Protein AF-A0A2H6H749-F1 (afdb_monomer)

Radius of gyration: 23.56 Å; Cα contacts (8 Å, |Δi|>4): 310; chains: 1; bounding box: 54×37×82 Å

Sequence (236 aa):
MNRGSPVGAPPKTARVLVIIGAVIFLGLAIAIGLLFWLNSEPPRQPASVPAALAWVGILALPAFVALLGVRRRDPRLLLPAIVTGLVPAMLTLFSVGLVLVVPALLWIQAATRWPTPKTARSWRRDLLPLTIPILAILAGLTFFAHQDPACWNSTKGVDGHITYTRTALNGARESGWFAGGESASISSGGDGVTGSICTSDRVTPLEGLIALGFIAGAEAVALRTTRAATDPSTAC

Nearest PDB structures (foldseek):
  1x8z-assembly1_A-2  TM=5.004E-01  e=5.631E+00  Arabidopsis thaliana
  1x8z-assembly3_A  TM=5.004E-01  e=5.631E+00  Arabidopsis thaliana
  8v45-assembly1_A  TM=1.627E-01  e=2.644E+00  Escherichia coli B185

Solvent-accessible surface area (backbone atoms only — not comparable to full-atom values): 13128 Å² total; per-residue (Å²): 134,84,78,76,75,74,80,62,73,64,44,72,67,31,49,49,32,40,52,54,26,24,53,54,35,40,53,49,15,50,50,51,21,49,49,54,44,70,72,34,57,78,88,42,36,78,58,34,43,43,35,25,52,25,50,22,47,60,48,25,42,25,26,53,39,32,52,47,15,61,76,68,48,38,64,73,34,39,56,36,17,34,53,43,34,43,52,61,17,62,78,28,60,92,72,70,14,65,68,42,45,53,32,34,52,34,36,51,58,18,46,77,66,38,87,72,81,92,61,91,82,51,70,68,72,70,50,56,54,56,50,34,37,52,28,46,49,52,29,55,48,38,60,68,70,60,73,52,53,46,35,36,40,32,34,57,44,98,88,67,51,75,45,74,46,68,40,38,91,83,77,47,76,74,89,55,101,78,66,85,67,82,75,90,71,89,74,89,72,86,74,64,80,75,48,75,53,72,40,80,53,50,64,45,47,64,36,14,50,52,17,42,51,28,48,53,50,27,52,52,50,60,52,51,59,55,52,67,76,71,47,77,88,73,76,121

Foldseek 3Di:
DDDFDPLDQQDPLLLVLLQVLLVLQLVVLLVVLVVVLVPPDPVCNVFCNLVSVLSSLLSNLLSLLSVLCNVLSNLLSLVLSLVSLVVVLVVQVVDDSVSSVSSSVSSVVSSVRRDHGPDDDDVCLNCLLVVLSVLSVVLVCLQVPDFQKWKWWWFQDPVRDIDIAIAHPVRDRDPDPPCPDDDPDDDPDDGDRPDMDMDRGDRGSVSSVVSVVSSVVSVVSSVVSSVVVPDPVPRD

pLDDT: mean 71.58, std 16.6, range [28.56, 92.62]

Structure (mmCIF, N/CA/C/O backbone):
data_AF-A0A2H6H749-F1
#
_entry.id   AF-A0A2H6H749-F1
#
loop_
_atom_site.group_PDB
_atom_site.id
_atom_site.type_symbol
_atom_site.label_atom_id
_atom_site.label_alt_id
_atom_site.label_comp_id
_atom_site.label_asym_id
_atom_site.label_entity_id
_atom_site.label_seq_id
_atom_site.pdbx_PDB_ins_cod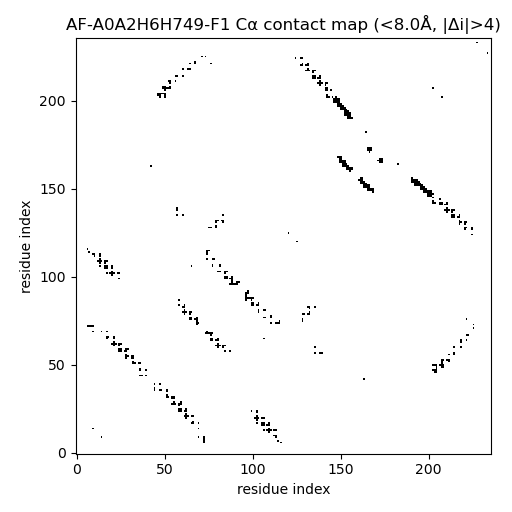e
_atom_site.Cartn_x
_atom_site.Cartn_y
_atom_site.Cartn_z
_atom_site.occupancy
_atom_site.B_iso_or_equiv
_atom_site.auth_seq_id
_atom_site.auth_comp_id
_atom_site.auth_asym_id
_atom_site.auth_atom_id
_atom_site.pdbx_PDB_model_num
ATOM 1 N N . MET A 1 1 ? -17.890 -8.453 41.590 1.00 35.09 1 MET A N 1
ATOM 2 C CA . MET A 1 1 ? -17.082 -8.954 40.455 1.00 35.09 1 MET A CA 1
ATOM 3 C C . MET A 1 1 ? -17.779 -8.569 39.156 1.00 35.09 1 MET A C 1
ATOM 5 O O . MET A 1 1 ? -18.756 -9.204 38.782 1.00 35.09 1 MET A O 1
ATOM 9 N N . ASN A 1 2 ? -17.351 -7.474 38.521 1.00 31.12 2 ASN A N 1
ATOM 10 C CA . ASN A 1 2 ? -17.929 -7.009 37.257 1.00 31.12 2 ASN A CA 1
ATOM 11 C C . ASN A 1 2 ? -17.414 -7.894 36.117 1.00 31.12 2 ASN A C 1
ATOM 13 O O . ASN A 1 2 ? -16.229 -7.849 35.791 1.00 31.12 2 ASN A O 1
ATOM 17 N N . ARG A 1 3 ? -18.300 -8.699 35.522 1.00 37.97 3 ARG A N 1
ATOM 18 C CA . ARG A 1 3 ? -18.031 -9.398 34.260 1.00 37.97 3 ARG A CA 1
ATOM 19 C C . ARG A 1 3 ? -17.781 -8.329 33.198 1.00 37.97 3 ARG A C 1
ATOM 21 O O . ARG A 1 3 ? -18.692 -7.578 32.864 1.00 37.97 3 ARG A O 1
ATOM 28 N N . GLY A 1 4 ? -16.537 -8.219 32.733 1.00 38.72 4 GLY A N 1
ATOM 29 C CA . GLY A 1 4 ? -16.170 -7.313 31.651 1.00 38.72 4 GLY A CA 1
ATOM 30 C C . GLY A 1 4 ? -17.061 -7.578 30.443 1.00 38.72 4 GLY A C 1
ATOM 31 O O . GLY A 1 4 ? -17.162 -8.714 29.981 1.00 38.72 4 GLY A O 1
ATOM 32 N N . SER A 1 5 ? -17.754 -6.540 29.983 1.00 42.06 5 SER A N 1
ATOM 33 C CA . SER A 1 5 ? -18.624 -6.606 28.817 1.00 42.06 5 SER A CA 1
ATOM 34 C C . SER A 1 5 ? -17.853 -7.189 27.626 1.00 42.06 5 SER A C 1
ATOM 36 O O . SER A 1 5 ? -16.694 -6.810 27.422 1.00 42.06 5 SER A O 1
ATOM 38 N N . PRO A 1 6 ? -18.463 -8.085 26.829 1.00 49.69 6 PRO A N 1
ATOM 39 C CA . PRO A 1 6 ? -17.833 -8.599 25.622 1.00 49.69 6 PRO A CA 1
ATOM 40 C C . PRO A 1 6 ? -17.427 -7.425 24.733 1.00 49.69 6 PRO A C 1
ATOM 42 O O . PRO A 1 6 ? -18.168 -6.445 24.632 1.00 49.69 6 PRO A O 1
ATOM 45 N N . VAL A 1 7 ? -16.249 -7.520 24.108 1.00 57.25 7 VAL A N 1
ATOM 46 C CA . VAL A 1 7 ? -15.760 -6.551 23.118 1.00 57.25 7 VAL A CA 1
ATOM 47 C C . VAL A 1 7 ? -16.902 -6.248 22.146 1.00 57.25 7 VAL A C 1
ATOM 49 O O . VAL A 1 7 ? -17.331 -7.113 21.376 1.00 57.25 7 VAL A O 1
ATOM 52 N N . GLY A 1 8 ? -17.462 -5.042 22.265 1.00 62.38 8 GLY A N 1
ATOM 53 C CA . GLY A 1 8 ? -18.665 -4.655 21.544 1.00 62.38 8 GLY A CA 1
ATOM 54 C C . GLY A 1 8 ? -18.407 -4.711 20.045 1.00 62.38 8 GLY A C 1
ATOM 55 O O . GLY A 1 8 ? -17.365 -4.256 19.568 1.00 62.38 8 GLY A O 1
ATOM 56 N N . ALA A 1 9 ? -19.347 -5.288 19.293 1.00 68.69 9 ALA A N 1
ATOM 57 C CA . ALA A 1 9 ? -19.297 -5.230 17.839 1.00 68.69 9 ALA A CA 1
ATOM 58 C C . ALA A 1 9 ? -19.159 -3.764 17.380 1.00 68.69 9 ALA A C 1
ATOM 60 O O . ALA A 1 9 ? -19.764 -2.885 18.004 1.00 68.69 9 ALA A O 1
ATOM 61 N N . PRO A 1 10 ? -18.383 -3.483 16.314 1.00 74.06 10 PRO A N 1
ATOM 62 C CA . PRO A 1 10 ? -18.241 -2.124 15.815 1.00 74.06 10 PRO A CA 1
ATOM 63 C C . PRO A 1 10 ? -19.625 -1.525 15.533 1.00 74.06 10 PRO A C 1
ATOM 65 O O . PRO A 1 10 ? -20.459 -2.202 14.915 1.00 74.06 10 PRO A O 1
ATOM 68 N N . PRO A 1 11 ? -19.876 -0.264 15.930 1.00 83.19 11 PRO A N 1
ATOM 69 C CA . PRO A 1 11 ? -21.081 0.446 15.528 1.00 83.19 11 PRO A CA 1
ATOM 70 C C . PRO A 1 11 ? -21.246 0.379 14.008 1.00 83.19 11 PRO A C 1
ATOM 72 O O . PRO A 1 11 ? -20.261 0.501 13.274 1.00 83.19 11 PRO A O 1
ATOM 75 N N . LYS A 1 12 ? -22.483 0.222 13.513 1.00 86.31 12 LYS A N 1
ATOM 76 C CA . LYS A 1 12 ? -22.756 0.152 12.062 1.00 86.31 12 LYS A CA 1
ATOM 77 C C . LYS A 1 12 ? -22.115 1.326 11.310 1.00 86.31 12 LYS A C 1
ATOM 79 O O . LYS A 1 12 ? -21.507 1.123 10.266 1.00 86.31 12 LYS A O 1
ATOM 84 N N . THR A 1 13 ? -22.180 2.525 11.884 1.00 86.25 13 THR A N 1
ATOM 85 C CA . THR A 1 13 ? -21.574 3.745 11.335 1.00 86.25 13 THR A CA 1
ATOM 86 C C . THR A 1 13 ? -20.047 3.672 11.269 1.00 86.25 13 THR A C 1
ATOM 88 O O . THR A 1 13 ? -19.479 3.975 10.226 1.00 86.25 13 THR A O 1
ATOM 91 N N . ALA A 1 14 ? -19.373 3.213 12.329 1.00 83.75 14 ALA A N 1
ATOM 92 C CA . ALA A 1 14 ? -17.918 3.032 12.337 1.00 83.75 14 ALA A CA 1
ATOM 93 C C . ALA A 1 14 ? -17.474 1.995 11.293 1.00 83.75 14 ALA A C 1
ATOM 95 O O . ALA A 1 14 ? -16.524 2.225 10.550 1.00 83.75 14 ALA A O 1
ATOM 96 N N . ARG A 1 15 ? -18.211 0.884 11.175 1.00 87.75 15 ARG A N 1
ATOM 97 C CA . ARG A 1 15 ? -17.952 -0.148 10.164 1.00 87.75 15 ARG A CA 1
ATOM 98 C C . ARG A 1 15 ? -18.064 0.398 8.738 1.00 87.75 15 ARG A C 1
ATOM 100 O O . ARG A 1 15 ? -17.196 0.111 7.922 1.00 87.75 15 ARG A O 1
ATOM 107 N N . VAL A 1 16 ? -19.110 1.172 8.446 1.00 90.88 16 VAL A N 1
ATOM 108 C CA . VAL A 1 16 ? -19.314 1.780 7.120 1.00 90.88 16 VAL A CA 1
ATOM 109 C C . VAL A 1 16 ? -18.178 2.746 6.782 1.00 90.88 16 VAL A C 1
ATOM 111 O O . VAL A 1 16 ? -17.607 2.639 5.702 1.00 90.88 16 VAL A O 1
ATOM 114 N N . LEU A 1 17 ? -17.790 3.622 7.715 1.00 90.12 17 LEU A N 1
ATOM 115 C CA . LEU A 1 17 ? -16.680 4.561 7.516 1.00 90.12 17 LEU A CA 1
ATOM 116 C C . LEU A 1 17 ? -15.359 3.845 7.214 1.00 90.12 17 LEU A C 1
ATOM 118 O O . LEU A 1 17 ? -14.633 4.249 6.308 1.00 90.12 17 LEU A O 1
ATOM 122 N N . VAL A 1 18 ? -15.067 2.754 7.931 1.00 90.00 18 VAL A N 1
ATOM 123 C CA . VAL A 1 18 ? -13.858 1.962 7.676 1.00 90.00 18 VAL A CA 1
ATOM 124 C C . VAL A 1 18 ? -13.881 1.326 6.293 1.00 90.00 18 VAL A C 1
ATOM 126 O O . VAL A 1 18 ? -12.881 1.412 5.586 1.00 90.00 18 VAL A O 1
ATOM 129 N N . ILE A 1 19 ? -15.009 0.731 5.892 1.00 92.31 19 ILE A N 1
ATOM 130 C CA . ILE A 1 19 ? -15.149 0.094 4.576 1.00 92.31 19 ILE A CA 1
ATOM 131 C C . ILE A 1 19 ? -14.989 1.125 3.457 1.00 92.31 19 ILE A C 1
ATOM 133 O O . ILE A 1 19 ? -14.223 0.881 2.532 1.00 92.31 19 ILE A O 1
ATOM 137 N N . ILE A 1 20 ? -15.652 2.282 3.553 1.00 91.94 20 ILE A N 1
ATOM 138 C CA . ILE A 1 20 ? -15.530 3.353 2.552 1.00 91.94 20 ILE A CA 1
ATOM 139 C C . ILE A 1 20 ? -14.073 3.811 2.445 1.00 91.94 20 ILE A C 1
ATOM 141 O O . ILE A 1 20 ? -13.521 3.842 1.348 1.00 91.94 20 ILE A O 1
ATOM 145 N N . GLY A 1 21 ? -13.424 4.103 3.578 1.00 88.38 21 GLY A N 1
ATOM 146 C CA . GLY A 1 21 ? -12.017 4.501 3.582 1.00 88.38 21 GLY A CA 1
ATOM 147 C C . GLY A 1 21 ? -11.096 3.434 2.980 1.00 88.38 21 GLY A C 1
ATOM 148 O O . GLY A 1 21 ? -10.193 3.762 2.215 1.00 88.38 21 GLY A O 1
ATOM 149 N N . ALA A 1 22 ? -11.358 2.154 3.258 1.00 91.00 22 ALA A N 1
ATOM 150 C CA . ALA A 1 22 ? -10.592 1.041 2.705 1.00 91.00 22 ALA A CA 1
ATOM 151 C C . ALA A 1 22 ? -10.770 0.896 1.188 1.00 91.00 22 ALA A C 1
ATOM 153 O O . ALA A 1 22 ? -9.787 0.679 0.487 1.00 91.00 22 ALA A O 1
ATOM 154 N N . VAL A 1 23 ? -11.993 1.056 0.670 1.00 92.62 23 VAL A N 1
ATOM 155 C CA . VAL A 1 23 ? -12.266 1.027 -0.777 1.00 92.62 23 VAL A CA 1
ATOM 156 C C . VAL A 1 23 ? -11.515 2.148 -1.493 1.00 92.62 23 VAL A C 1
ATOM 158 O O . VAL A 1 23 ? -10.889 1.894 -2.518 1.00 92.62 23 VAL A O 1
ATOM 161 N N . ILE A 1 24 ? -11.523 3.363 -0.933 1.00 89.25 24 ILE A N 1
ATOM 162 C CA . ILE A 1 24 ? -10.796 4.506 -1.503 1.00 89.25 24 ILE A CA 1
ATOM 163 C C . ILE A 1 24 ? -9.286 4.222 -1.538 1.00 89.25 24 ILE A C 1
ATOM 165 O O . ILE A 1 24 ? -8.668 4.372 -2.590 1.00 89.25 24 ILE A O 1
ATOM 169 N N . PHE A 1 25 ? -8.696 3.761 -0.427 1.00 88.06 25 PHE A N 1
ATOM 170 C CA . PHE A 1 25 ? -7.262 3.445 -0.369 1.00 88.06 25 PHE A CA 1
ATOM 171 C C . PHE A 1 25 ? -6.864 2.317 -1.327 1.00 88.06 25 PHE A C 1
ATOM 173 O O . PHE A 1 25 ? -5.866 2.445 -2.026 1.00 88.06 25 PHE A O 1
ATOM 180 N N . LEU A 1 26 ? -7.643 1.232 -1.391 1.00 90.31 26 LEU A N 1
ATOM 181 C CA . LEU A 1 26 ? -7.367 0.108 -2.292 1.00 90.31 26 LEU A CA 1
ATOM 182 C C . LEU A 1 26 ? -7.471 0.522 -3.761 1.00 90.31 26 LEU A C 1
ATOM 184 O O . LEU A 1 26 ? -6.597 0.180 -4.553 1.00 90.31 26 LEU A O 1
ATOM 188 N N . GLY A 1 27 ? -8.507 1.285 -4.119 1.00 89.00 27 GLY A N 1
ATOM 189 C CA . GLY A 1 27 ? -8.669 1.805 -5.475 1.00 89.00 27 GLY A CA 1
ATOM 190 C C . GLY A 1 27 ? -7.495 2.692 -5.889 1.00 89.00 27 GLY A C 1
ATOM 191 O O . GLY A 1 27 ? -6.939 2.509 -6.970 1.00 89.00 27 GLY A O 1
ATOM 192 N N . LEU A 1 28 ? -7.065 3.597 -5.003 1.00 87.50 28 LEU A N 1
ATOM 193 C CA . LEU A 1 28 ? -5.902 4.456 -5.239 1.00 87.50 28 LEU A CA 1
ATOM 194 C C . LEU A 1 28 ? -4.598 3.661 -5.321 1.00 87.50 28 LEU A C 1
ATOM 196 O O . LEU A 1 28 ? -3.796 3.926 -6.210 1.00 87.50 28 LEU A O 1
ATOM 200 N N . ALA A 1 29 ? -4.393 2.673 -4.449 1.00 88.56 29 ALA A N 1
ATOM 201 C CA . ALA A 1 29 ? -3.209 1.818 -4.472 1.00 88.56 29 ALA A CA 1
ATOM 202 C C . ALA A 1 29 ? -3.072 1.085 -5.814 1.00 88.56 29 ALA A C 1
ATOM 204 O O . ALA A 1 29 ? -2.011 1.123 -6.433 1.00 88.56 29 ALA A O 1
ATOM 205 N N . ILE A 1 30 ? -4.165 0.479 -6.291 1.00 89.69 30 ILE A N 1
ATOM 206 C CA . ILE A 1 30 ? -4.205 -0.210 -7.587 1.00 89.69 30 ILE A CA 1
ATOM 207 C C . ILE A 1 30 ? -3.972 0.782 -8.728 1.00 89.69 30 ILE A C 1
ATOM 209 O O . ILE A 1 30 ? -3.161 0.509 -9.608 1.00 89.69 30 ILE A O 1
ATOM 213 N N . ALA A 1 31 ? -4.641 1.940 -8.709 1.00 87.94 31 ALA A N 1
ATOM 214 C CA . ALA A 1 31 ? -4.487 2.955 -9.747 1.00 87.94 31 ALA A CA 1
ATOM 215 C C . ALA A 1 31 ? -3.048 3.485 -9.825 1.00 87.94 31 ALA A C 1
ATOM 217 O O . ALA A 1 31 ? -2.493 3.573 -10.915 1.00 87.94 31 ALA A O 1
ATOM 218 N N . ILE A 1 32 ? -2.420 3.787 -8.685 1.00 84.69 32 ILE A N 1
ATOM 219 C CA . ILE A 1 32 ? -1.034 4.268 -8.625 1.00 84.69 32 ILE A CA 1
ATOM 220 C C . ILE A 1 32 ? -0.065 3.184 -9.100 1.00 84.69 32 ILE A C 1
ATOM 222 O O . ILE A 1 32 ? 0.811 3.475 -9.907 1.00 84.69 32 ILE A O 1
ATOM 226 N N . GLY A 1 33 ? -0.237 1.933 -8.664 1.00 84.19 33 GLY A N 1
ATOM 227 C CA . GLY A 1 33 ? 0.594 0.823 -9.134 1.00 84.19 33 GLY A CA 1
ATOM 228 C C . GLY A 1 33 ? 0.461 0.572 -10.636 1.00 84.19 33 GLY A C 1
ATOM 229 O O . GLY A 1 33 ? 1.461 0.362 -11.321 1.00 84.19 33 GLY A O 1
ATOM 230 N N . LEU A 1 34 ? -0.762 0.660 -11.166 1.00 86.44 34 LEU A N 1
ATOM 231 C CA . LEU A 1 34 ? -1.022 0.541 -12.598 1.00 86.44 34 LEU A CA 1
ATOM 232 C C . LEU A 1 34 ? -0.397 1.704 -13.372 1.00 86.44 34 LEU A C 1
ATOM 234 O O . LEU A 1 34 ? 0.250 1.474 -14.386 1.00 86.44 34 LEU A O 1
ATOM 238 N N . LEU A 1 35 ? -0.541 2.939 -12.888 1.00 84.88 35 LEU A N 1
ATOM 239 C CA . LEU A 1 35 ? 0.094 4.109 -13.492 1.00 84.88 35 LEU A CA 1
ATOM 240 C C . LEU A 1 35 ? 1.619 3.997 -13.455 1.00 84.88 35 LEU A C 1
ATOM 242 O O . LEU A 1 35 ? 2.258 4.317 -14.450 1.00 84.88 35 LEU A O 1
ATOM 246 N N . PHE A 1 36 ? 2.207 3.511 -12.362 1.00 81.19 36 PHE A N 1
ATOM 247 C CA . PHE A 1 36 ? 3.646 3.263 -12.270 1.00 81.19 36 PHE A CA 1
ATOM 248 C C . PHE A 1 36 ? 4.109 2.242 -13.317 1.00 81.19 36 PHE A C 1
ATOM 250 O O . PHE A 1 36 ? 5.120 2.446 -13.989 1.00 81.19 36 PHE A O 1
ATOM 257 N N . TRP A 1 37 ? 3.348 1.164 -13.504 1.00 79.75 37 TRP A N 1
ATOM 258 C CA . TRP A 1 37 ? 3.654 0.153 -14.511 1.00 79.75 37 TRP A CA 1
ATOM 259 C C . TRP A 1 37 ? 3.468 0.673 -15.946 1.00 79.75 37 TRP A C 1
ATOM 261 O O . TRP A 1 37 ? 4.362 0.509 -16.769 1.00 79.75 37 TRP A O 1
ATOM 271 N N . LEU A 1 38 ? 2.366 1.373 -16.238 1.00 80.81 38 LEU A N 1
ATOM 272 C CA . LEU A 1 38 ? 2.074 1.932 -17.565 1.00 80.81 38 LEU A CA 1
ATOM 273 C C . LEU A 1 38 ? 3.039 3.056 -17.968 1.00 80.81 38 LEU A C 1
ATOM 275 O O . LEU A 1 38 ? 3.379 3.167 -19.141 1.00 80.81 38 LEU A O 1
ATOM 279 N N . ASN A 1 39 ? 3.492 3.868 -17.009 1.00 78.69 39 ASN A N 1
ATOM 280 C CA . ASN A 1 39 ? 4.496 4.911 -17.239 1.00 78.69 39 ASN A CA 1
ATOM 281 C C . ASN A 1 39 ? 5.937 4.384 -17.141 1.00 78.69 39 ASN A C 1
ATOM 283 O O . ASN A 1 39 ? 6.879 5.142 -17.368 1.00 78.69 39 ASN A O 1
ATOM 287 N N . SER A 1 40 ? 6.139 3.101 -16.814 1.00 68.88 40 SER A N 1
ATOM 288 C CA . SER A 1 40 ? 7.460 2.487 -16.931 1.00 68.88 40 SER A CA 1
ATOM 289 C C . SER A 1 40 ? 7.836 2.395 -18.408 1.00 68.88 40 SER A C 1
ATOM 291 O O . SER A 1 40 ? 7.030 1.966 -19.235 1.00 68.88 40 SER A O 1
ATOM 293 N N . GLU A 1 41 ? 9.082 2.746 -18.731 1.00 67.88 41 GLU A N 1
ATOM 294 C CA . GLU A 1 41 ? 9.630 2.569 -20.079 1.00 67.88 41 GLU A CA 1
ATOM 295 C C . GLU A 1 41 ? 9.363 1.133 -20.584 1.00 67.88 41 GLU A C 1
ATOM 297 O O . GLU A 1 41 ? 9.564 0.190 -19.810 1.00 67.88 41 GLU A O 1
ATOM 302 N N . PRO A 1 42 ? 8.964 0.929 -21.857 1.00 65.94 42 PRO A N 1
ATOM 303 C CA . PRO A 1 42 ? 8.617 -0.387 -22.405 1.00 65.94 42 PRO A CA 1
ATOM 304 C C . PRO A 1 42 ? 9.598 -1.528 -22.071 1.00 65.94 42 PRO A C 1
ATOM 306 O O . PRO A 1 42 ? 9.139 -2.574 -21.610 1.00 65.94 42 PRO A O 1
ATOM 309 N N . PRO A 1 43 ? 10.936 -1.362 -22.179 1.00 62.75 43 PRO A N 1
ATOM 310 C CA . PRO A 1 43 ? 11.873 -2.426 -21.800 1.00 62.75 43 PRO A CA 1
ATOM 311 C C . PRO A 1 43 ? 11.889 -2.756 -20.301 1.00 62.75 43 PRO A C 1
ATOM 313 O O . PRO A 1 43 ? 12.376 -3.809 -19.889 1.00 62.75 43 PRO A O 1
ATOM 316 N N . ARG A 1 44 ? 11.385 -1.859 -19.452 1.00 63.16 44 ARG A N 1
ATOM 317 C CA . ARG A 1 44 ? 11.381 -2.018 -17.996 1.00 63.16 44 ARG A CA 1
ATOM 318 C C . ARG A 1 44 ? 10.089 -2.597 -17.456 1.00 63.16 44 ARG A C 1
ATOM 320 O O . ARG A 1 44 ? 10.138 -3.110 -16.343 1.00 63.16 44 ARG A O 1
ATOM 327 N N . GLN A 1 45 ? 8.998 -2.571 -18.220 1.00 68.75 45 GLN A N 1
ATOM 328 C CA . GLN A 1 45 ? 7.682 -3.044 -17.785 1.00 68.75 45 GLN A CA 1
ATOM 329 C C . GLN A 1 45 ? 7.678 -4.452 -17.164 1.00 68.75 45 GLN A C 1
ATOM 331 O O . GLN A 1 45 ? 7.119 -4.592 -16.078 1.00 68.75 45 GLN A O 1
ATOM 336 N N . PRO A 1 46 ? 8.299 -5.500 -17.749 1.00 69.38 46 PRO A N 1
ATOM 337 C CA . PRO A 1 46 ? 8.269 -6.830 -17.131 1.00 69.38 46 PRO A CA 1
ATOM 338 C C . PRO A 1 46 ? 9.098 -6.891 -15.841 1.00 69.38 46 PRO A C 1
ATOM 340 O O . PRO A 1 46 ? 8.680 -7.480 -14.847 1.00 69.38 46 PRO A O 1
ATOM 343 N N . ALA A 1 47 ? 10.252 -6.225 -15.812 1.00 68.06 47 ALA A N 1
ATOM 344 C CA . ALA A 1 47 ? 11.125 -6.219 -14.642 1.00 68.06 47 ALA A CA 1
ATOM 345 C C . ALA A 1 47 ? 10.720 -5.177 -13.574 1.00 68.06 47 ALA A C 1
ATOM 347 O O . ALA A 1 47 ? 11.273 -5.192 -12.479 1.00 68.06 47 ALA A O 1
ATOM 348 N N . SER A 1 48 ? 9.757 -4.289 -13.849 1.00 72.94 48 SER A N 1
ATOM 349 C CA . SER A 1 48 ? 9.164 -3.379 -12.859 1.00 72.94 48 SER A CA 1
ATOM 350 C C . SER A 1 48 ? 7.924 -3.959 -12.176 1.00 72.94 48 SER A C 1
ATOM 352 O O . SER A 1 48 ? 7.450 -3.362 -11.214 1.00 72.94 48 SER A O 1
ATOM 354 N N . VAL A 1 49 ? 7.426 -5.134 -12.590 1.00 81.50 49 VAL A N 1
ATOM 355 C CA . VAL A 1 49 ? 6.248 -5.773 -11.969 1.00 81.50 49 VAL A CA 1
ATOM 356 C C . VAL A 1 49 ? 6.419 -5.987 -10.458 1.00 81.50 49 VAL A C 1
ATOM 358 O O . VAL A 1 49 ? 5.522 -5.576 -9.722 1.00 81.50 49 VAL A O 1
ATOM 361 N N . PRO A 1 50 ? 7.534 -6.545 -9.937 1.00 77.88 50 PRO A N 1
ATOM 362 C CA . PRO A 1 50 ? 7.692 -6.721 -8.490 1.00 77.88 50 PRO A CA 1
ATOM 363 C C . PRO A 1 50 ? 7.679 -5.389 -7.733 1.00 77.88 50 PRO A C 1
ATOM 365 O O . PRO A 1 50 ? 7.079 -5.291 -6.667 1.00 77.88 50 PRO A O 1
ATOM 368 N N . ALA A 1 51 ? 8.279 -4.347 -8.315 1.00 77.81 51 ALA A N 1
ATOM 369 C CA . ALA A 1 51 ? 8.269 -2.996 -7.764 1.00 77.81 51 ALA A CA 1
ATOM 370 C C . ALA A 1 51 ? 6.858 -2.387 -7.768 1.00 77.81 51 ALA A C 1
ATOM 372 O O . ALA A 1 51 ? 6.424 -1.829 -6.763 1.00 77.81 51 ALA A O 1
ATOM 373 N N . ALA A 1 52 ? 6.119 -2.538 -8.870 1.00 83.62 52 ALA A N 1
ATOM 374 C CA . ALA A 1 52 ? 4.740 -2.080 -8.997 1.00 83.62 52 ALA A CA 1
ATOM 375 C C . ALA A 1 52 ? 3.835 -2.765 -7.963 1.00 83.62 52 ALA A C 1
ATOM 377 O O . ALA A 1 52 ? 3.077 -2.098 -7.264 1.00 83.62 52 ALA A O 1
ATOM 378 N N . LEU A 1 53 ? 3.958 -4.088 -7.809 1.00 86.00 53 LEU A N 1
ATOM 379 C CA . LEU A 1 53 ? 3.221 -4.857 -6.805 1.00 86.00 53 LEU A CA 1
ATOM 380 C C . LEU A 1 53 ? 3.577 -4.431 -5.381 1.00 86.00 53 LEU A C 1
ATOM 382 O O . LEU A 1 53 ? 2.686 -4.301 -4.544 1.00 86.00 53 LEU A O 1
ATOM 386 N N . ALA A 1 54 ? 4.856 -4.182 -5.105 1.00 83.81 54 ALA A N 1
ATOM 387 C CA . ALA A 1 54 ? 5.290 -3.681 -3.812 1.00 83.81 54 ALA A CA 1
ATOM 388 C C . ALA A 1 54 ? 4.698 -2.289 -3.519 1.00 83.81 54 ALA A C 1
ATOM 390 O O . ALA A 1 54 ? 4.166 -2.084 -2.431 1.00 83.81 54 ALA A O 1
ATOM 391 N N . TRP A 1 55 ? 4.663 -1.373 -4.495 1.00 82.81 55 TRP A N 1
ATOM 392 C CA . TRP A 1 55 ? 3.975 -0.080 -4.363 1.00 82.81 55 TRP A CA 1
ATOM 393 C C . TRP A 1 55 ? 2.484 -0.230 -4.057 1.00 82.81 55 TRP A C 1
ATOM 395 O O . TRP A 1 55 ? 1.982 0.408 -3.128 1.00 82.81 55 TRP A O 1
ATOM 405 N N . VAL A 1 56 ? 1.784 -1.107 -4.787 1.00 88.88 56 VAL A N 1
ATOM 406 C CA . VAL A 1 56 ? 0.379 -1.437 -4.494 1.00 88.88 56 VAL A CA 1
ATOM 407 C C . VAL A 1 56 ? 0.252 -1.949 -3.062 1.00 88.88 56 VAL A C 1
ATOM 409 O O . VAL A 1 56 ? -0.620 -1.493 -2.330 1.00 88.88 56 VAL A O 1
ATOM 412 N N . GLY A 1 57 ? 1.132 -2.856 -2.637 1.00 86.19 57 GLY A N 1
ATOM 413 C CA . GLY A 1 57 ? 1.115 -3.440 -1.301 1.00 86.19 57 GLY A CA 1
ATOM 414 C C . GLY A 1 57 ? 1.314 -2.411 -0.186 1.00 86.19 57 GLY A C 1
ATOM 415 O O . GLY A 1 57 ? 0.517 -2.381 0.751 1.00 86.19 57 GLY A O 1
ATOM 416 N N . ILE A 1 58 ? 2.308 -1.521 -0.300 1.00 84.81 58 ILE A N 1
ATOM 417 C CA . ILE A 1 58 ? 2.550 -0.453 0.688 1.00 84.81 58 ILE A CA 1
ATOM 418 C C . ILE A 1 58 ? 1.327 0.457 0.808 1.00 84.81 58 ILE A C 1
ATOM 420 O O . ILE A 1 58 ? 0.894 0.771 1.917 1.00 84.81 58 ILE A O 1
ATOM 424 N N . LEU A 1 59 ? 0.750 0.862 -0.326 1.00 86.75 59 LEU A N 1
ATOM 425 C CA . LEU A 1 59 ? -0.400 1.766 -0.354 1.00 86.75 59 LEU A CA 1
ATOM 426 C C . LEU A 1 59 ? -1.706 1.081 0.073 1.00 86.75 59 LEU A C 1
ATOM 428 O O . LEU A 1 59 ? -2.592 1.738 0.612 1.00 86.75 59 LEU A O 1
ATOM 432 N N . ALA A 1 60 ? -1.834 -0.230 -0.133 1.00 89.38 60 ALA A N 1
ATOM 433 C CA . ALA A 1 60 ? -2.996 -1.016 0.273 1.00 89.38 60 ALA A CA 1
ATOM 434 C C . ALA A 1 60 ? -2.964 -1.413 1.758 1.00 89.38 60 ALA A C 1
ATOM 436 O O . ALA A 1 60 ? -4.019 -1.633 2.362 1.00 89.38 60 ALA A O 1
ATOM 437 N N . LEU A 1 61 ? -1.776 -1.489 2.367 1.00 88.81 61 LEU A N 1
ATOM 438 C CA . LEU A 1 61 ? -1.581 -1.923 3.751 1.00 88.81 61 LEU A CA 1
ATOM 439 C C . LEU A 1 61 ? -2.476 -1.184 4.774 1.00 88.81 61 LEU A C 1
ATOM 441 O O . LEU A 1 61 ? -3.095 -1.864 5.597 1.00 88.81 61 LEU A O 1
ATOM 445 N N . PRO A 1 62 ? -2.640 0.157 4.735 1.00 89.31 62 PRO A N 1
ATOM 446 C CA . PRO A 1 62 ? -3.562 0.870 5.624 1.00 89.31 62 PRO A CA 1
ATOM 447 C C . PRO A 1 62 ? -4.997 0.325 5.560 1.00 89.31 62 PRO A C 1
ATOM 449 O O . PRO A 1 62 ? -5.627 0.088 6.594 1.00 89.31 62 PRO A O 1
ATOM 452 N N . ALA A 1 63 ? -5.501 0.057 4.352 1.00 90.94 63 ALA A N 1
ATOM 453 C CA . ALA A 1 63 ? -6.843 -0.480 4.147 1.00 90.94 63 ALA A CA 1
ATOM 454 C C . ALA A 1 63 ? -6.980 -1.907 4.689 1.00 90.94 63 ALA A C 1
ATOM 456 O O . ALA A 1 63 ? -7.970 -2.211 5.360 1.00 90.94 63 ALA A O 1
ATOM 457 N N . PHE A 1 64 ? -5.985 -2.770 4.459 1.00 90.94 64 PHE A N 1
ATOM 458 C CA . PHE A 1 64 ? -5.981 -4.131 5.000 1.00 90.94 64 PHE A CA 1
ATOM 459 C C . PHE A 1 64 ? -5.997 -4.139 6.528 1.00 90.94 64 PHE A C 1
ATOM 461 O O . PHE A 1 64 ? -6.804 -4.848 7.134 1.00 90.94 64 PHE A O 1
ATOM 468 N N . VAL A 1 65 ? -5.165 -3.309 7.158 1.00 88.50 65 VAL A N 1
ATOM 469 C CA . VAL A 1 65 ? -5.094 -3.194 8.621 1.00 88.50 65 VAL A CA 1
ATOM 470 C C . VAL A 1 65 ? -6.421 -2.675 9.190 1.00 88.50 65 VAL A C 1
ATOM 472 O O . VAL A 1 65 ? -6.935 -3.235 10.163 1.00 88.50 65 VAL A O 1
ATOM 475 N N . ALA A 1 66 ? -7.036 -1.675 8.551 1.00 89.06 66 ALA A N 1
ATOM 476 C CA . ALA A 1 66 ? -8.333 -1.141 8.965 1.00 89.06 66 ALA A CA 1
ATOM 477 C C . ALA A 1 66 ? -9.466 -2.182 8.839 1.00 89.06 66 ALA A C 1
ATOM 479 O O . ALA A 1 66 ? -10.252 -2.379 9.775 1.00 89.06 66 ALA A O 1
ATOM 480 N N . LEU A 1 67 ? -9.533 -2.902 7.711 1.00 91.06 67 LEU A N 1
ATOM 481 C CA . LEU A 1 67 ? -10.510 -3.975 7.489 1.00 91.06 67 LEU A CA 1
ATOM 482 C C . LEU A 1 67 ? -10.312 -5.142 8.459 1.00 91.06 67 LEU A C 1
ATOM 484 O O . LEU A 1 67 ? -11.293 -5.716 8.943 1.00 91.06 67 LEU A O 1
ATOM 488 N N . LEU A 1 68 ? -9.061 -5.478 8.782 1.00 88.69 68 LEU A N 1
ATOM 489 C CA . LEU A 1 68 ? -8.748 -6.499 9.773 1.00 88.69 68 LEU A CA 1
ATOM 490 C C . LEU A 1 68 ? -9.234 -6.084 11.166 1.00 88.69 68 LEU A C 1
ATOM 492 O O . LEU A 1 68 ? -9.842 -6.909 11.850 1.00 88.69 68 LEU A O 1
ATOM 496 N N . GLY A 1 69 ? -9.064 -4.810 11.539 1.00 84.69 69 GLY A N 1
ATOM 497 C CA . GLY A 1 69 ? -9.640 -4.221 12.751 1.00 84.69 69 GLY A CA 1
ATOM 498 C C . GLY A 1 69 ? -11.147 -4.439 12.837 1.00 84.69 69 GLY A C 1
ATOM 499 O O . GLY A 1 69 ? -11.637 -5.011 13.810 1.00 84.69 69 GLY A O 1
ATOM 500 N N . VAL A 1 70 ? -11.890 -4.108 11.776 1.00 87.31 70 VAL A N 1
ATOM 501 C CA . VAL A 1 70 ? -13.343 -4.357 11.687 1.00 87.31 70 VAL A CA 1
ATOM 502 C C . VAL A 1 70 ? -13.686 -5.840 11.800 1.00 87.31 70 VAL A C 1
ATOM 504 O O . VAL A 1 70 ? -14.562 -6.212 12.584 1.00 87.31 70 VAL A O 1
ATOM 507 N N . ARG A 1 71 ? -13.003 -6.699 11.036 1.00 87.19 71 ARG A N 1
ATOM 508 C CA . ARG A 1 71 ? -13.263 -8.146 10.999 1.00 87.19 71 ARG A CA 1
ATOM 509 C C . ARG A 1 71 ? -13.024 -8.804 12.357 1.00 87.19 71 ARG A C 1
ATOM 511 O O . ARG A 1 71 ? -13.776 -9.696 12.743 1.00 87.19 71 ARG A O 1
ATOM 518 N N . ARG A 1 72 ? -11.987 -8.368 13.073 1.00 81.19 72 ARG A N 1
ATOM 519 C CA . ARG A 1 72 ? -11.573 -8.901 14.381 1.00 81.19 72 ARG A CA 1
ATOM 520 C C . ARG A 1 72 ? -12.176 -8.149 15.564 1.00 81.19 72 ARG A C 1
ATOM 522 O O . ARG A 1 72 ? -11.964 -8.553 16.700 1.00 81.19 72 ARG A O 1
ATOM 529 N N . ARG A 1 73 ? -12.972 -7.114 15.291 1.00 80.56 73 ARG A N 1
ATOM 530 C CA . ARG A 1 73 ? -13.588 -6.221 16.278 1.00 80.56 73 ARG A CA 1
ATOM 531 C C . ARG A 1 73 ? -12.566 -5.530 17.195 1.00 80.56 73 ARG A C 1
ATOM 533 O O . ARG A 1 73 ? -12.867 -5.274 18.357 1.00 80.56 73 ARG A O 1
ATOM 540 N N . ASP A 1 74 ? -11.382 -5.221 16.671 1.00 79.38 74 ASP A N 1
ATOM 541 C CA . ASP A 1 74 ? -10.308 -4.576 17.423 1.00 79.38 74 ASP A CA 1
ATOM 542 C C . ASP A 1 74 ? -10.091 -3.124 16.948 1.00 79.38 74 ASP A C 1
ATOM 544 O O . ASP A 1 74 ? -9.481 -2.906 15.894 1.00 79.38 74 ASP A O 1
ATOM 548 N N . PRO A 1 75 ? -10.559 -2.113 17.709 1.00 77.12 75 PRO A N 1
ATOM 549 C CA . PRO A 1 75 ? -10.368 -0.708 17.355 1.00 77.12 75 PRO A CA 1
ATOM 550 C C . PRO A 1 75 ? -8.900 -0.264 17.394 1.00 77.12 75 PRO A C 1
ATOM 552 O O . PRO A 1 75 ? -8.563 0.759 16.800 1.00 77.12 75 PRO A O 1
ATOM 555 N N . ARG A 1 76 ? -8.004 -1.011 18.057 1.00 81.19 76 ARG A N 1
ATOM 556 C CA . ARG A 1 76 ? -6.585 -0.633 18.188 1.00 81.19 76 ARG A CA 1
ATOM 557 C C . ARG A 1 76 ? -5.844 -0.657 16.858 1.00 81.19 76 ARG A C 1
ATOM 559 O O . ARG A 1 76 ? -4.861 0.059 16.711 1.00 81.19 76 ARG A O 1
ATOM 566 N N . LEU A 1 77 ? -6.327 -1.436 15.888 1.00 84.19 77 LEU A N 1
ATOM 567 C CA . LEU A 1 77 ? -5.764 -1.498 14.539 1.00 84.19 77 LEU A CA 1
ATOM 568 C C . LEU A 1 77 ? -6.083 -0.258 13.688 1.00 84.19 77 LEU A C 1
ATOM 570 O O . LEU A 1 77 ? -5.424 -0.037 12.677 1.00 84.19 77 LEU A O 1
ATOM 574 N N . LEU A 1 78 ? -7.028 0.596 14.096 1.00 85.31 78 LEU A N 1
ATOM 575 C CA . LEU A 1 78 ? -7.303 1.833 13.361 1.00 85.31 78 LEU A CA 1
ATOM 576 C C . LEU A 1 78 ? -6.163 2.844 13.488 1.00 85.31 78 LEU A C 1
ATOM 578 O O . LEU A 1 78 ? -5.848 3.510 12.512 1.00 85.31 78 LEU A O 1
ATOM 582 N N . LEU A 1 79 ? -5.510 2.933 14.651 1.00 85.62 79 LEU A N 1
ATOM 583 C CA . LEU A 1 79 ? -4.383 3.847 14.846 1.00 85.62 79 LEU A CA 1
ATOM 584 C C . LEU A 1 79 ? -3.214 3.567 13.884 1.00 85.62 79 LEU A C 1
ATOM 586 O O . LEU A 1 79 ? -2.831 4.488 13.165 1.00 85.62 79 LEU A O 1
ATOM 590 N N . PRO A 1 80 ? -2.652 2.343 13.807 1.00 84.62 80 PRO A N 1
ATOM 591 C CA . PRO A 1 80 ? -1.590 2.067 12.854 1.00 84.62 80 PRO A CA 1
ATOM 592 C C . PRO A 1 80 ? -2.062 2.223 11.410 1.00 84.62 80 PRO A C 1
ATOM 594 O O . PRO A 1 80 ? -1.264 2.697 10.619 1.00 84.62 80 PRO A O 1
ATOM 597 N N . ALA A 1 81 ? -3.325 1.914 11.075 1.00 86.38 81 ALA A N 1
ATOM 598 C CA . ALA A 1 81 ? -3.876 2.166 9.738 1.00 86.38 81 ALA A CA 1
ATOM 599 C C . ALA A 1 81 ? -3.919 3.664 9.385 1.00 86.38 81 ALA A C 1
ATOM 601 O O . ALA A 1 81 ? -3.566 4.056 8.278 1.00 86.38 81 ALA A O 1
ATOM 602 N N . ILE A 1 82 ? -4.319 4.521 10.329 1.00 87.19 82 ILE A N 1
ATOM 603 C CA . ILE A 1 82 ? -4.301 5.979 10.155 1.00 87.19 82 ILE A CA 1
ATOM 604 C C . ILE A 1 82 ? -2.864 6.463 9.961 1.00 87.19 82 ILE A C 1
ATOM 606 O O . ILE A 1 82 ? -2.598 7.221 9.034 1.00 87.19 82 ILE A O 1
ATOM 610 N N . VAL A 1 83 ? -1.931 6.008 10.803 1.00 87.69 83 VAL A N 1
ATOM 611 C CA . VAL A 1 83 ? -0.519 6.406 10.713 1.00 87.69 83 VAL A CA 1
ATOM 612 C C . VAL A 1 83 ? 0.088 5.955 9.384 1.00 87.69 83 VAL A C 1
ATOM 614 O O . VAL A 1 83 ? 0.661 6.781 8.680 1.00 87.69 83 VAL A O 1
ATOM 617 N N . THR A 1 84 ? -0.081 4.688 8.991 1.00 85.19 84 THR A N 1
ATOM 618 C CA . THR A 1 84 ? 0.426 4.194 7.701 1.00 85.19 84 THR A CA 1
ATOM 619 C C . THR A 1 84 ? -0.235 4.862 6.510 1.00 85.19 84 THR A C 1
ATOM 621 O O . THR A 1 84 ? 0.429 5.029 5.497 1.00 85.19 84 THR A O 1
ATOM 624 N N . GLY A 1 85 ? -1.508 5.253 6.607 1.00 82.81 85 GLY A N 1
ATOM 625 C CA . GLY A 1 85 ? -2.207 5.974 5.544 1.00 82.81 85 GLY A CA 1
ATOM 626 C C . GLY A 1 85 ? -1.786 7.442 5.420 1.00 82.81 85 GLY A C 1
ATOM 627 O O . GLY A 1 85 ? -1.724 7.976 4.315 1.00 82.81 85 GLY A O 1
ATOM 628 N N . LEU A 1 86 ? -1.450 8.100 6.533 1.00 83.88 86 LEU A N 1
ATOM 629 C CA . LEU A 1 86 ? -1.030 9.504 6.533 1.00 83.88 86 LEU A CA 1
ATOM 630 C C . LEU A 1 86 ? 0.399 9.708 6.020 1.00 83.88 86 LEU A C 1
ATOM 632 O O . LEU A 1 86 ? 0.667 10.742 5.417 1.00 83.88 86 LEU A O 1
ATOM 636 N N . VAL A 1 87 ? 1.307 8.747 6.212 1.00 80.56 87 VAL A N 1
ATOM 637 C CA . VAL A 1 87 ? 2.690 8.830 5.700 1.00 80.56 87 VAL A CA 1
ATOM 638 C C . VAL A 1 87 ? 2.744 9.085 4.179 1.00 80.56 87 VAL A C 1
ATOM 640 O O . VAL A 1 87 ? 3.333 10.090 3.778 1.00 80.56 87 VAL A O 1
ATOM 643 N N . PRO A 1 88 ? 2.109 8.274 3.308 1.00 71.31 88 PRO A N 1
ATOM 644 C CA . PRO A 1 88 ? 2.094 8.540 1.873 1.00 71.31 88 PRO A CA 1
ATOM 645 C C . PRO A 1 88 ? 1.319 9.816 1.520 1.00 71.31 88 PRO A C 1
ATOM 647 O O . PRO A 1 88 ? 1.710 10.508 0.583 1.00 71.31 88 PRO A O 1
ATOM 650 N N . ALA A 1 89 ? 0.280 10.184 2.284 1.00 73.12 89 ALA A N 1
ATOM 651 C CA . ALA A 1 89 ? -0.431 11.452 2.097 1.00 73.12 89 ALA A CA 1
ATOM 652 C C . ALA A 1 89 ? 0.488 12.667 2.322 1.00 73.12 89 ALA A C 1
ATOM 654 O O . ALA A 1 89 ? 0.469 13.603 1.528 1.00 73.12 89 ALA A O 1
ATOM 655 N N . MET A 1 90 ? 1.335 12.629 3.360 1.00 72.25 90 MET A N 1
ATOM 656 C CA . MET A 1 90 ? 2.315 13.681 3.662 1.00 72.25 90 MET A CA 1
ATOM 657 C C . MET A 1 90 ? 3.379 13.804 2.568 1.00 72.25 90 MET A C 1
ATOM 659 O O . MET A 1 90 ? 3.703 14.910 2.146 1.00 72.25 90 MET A O 1
ATOM 663 N N . LEU A 1 91 ? 3.879 12.675 2.057 1.00 68.12 91 LEU A N 1
ATOM 664 C CA . LEU A 1 91 ? 4.867 12.654 0.971 1.00 68.12 91 LEU A CA 1
ATOM 665 C C . LEU A 1 91 ? 4.310 13.191 -0.358 1.00 68.12 91 LEU A C 1
ATOM 667 O O . LEU A 1 91 ? 5.070 13.628 -1.216 1.00 68.12 91 LEU A O 1
ATOM 671 N N . THR A 1 92 ? 2.986 13.185 -0.528 1.00 65.44 92 THR A N 1
ATOM 672 C CA . THR A 1 92 ? 2.295 13.600 -1.759 1.00 65.44 92 THR A CA 1
ATOM 673 C C . THR A 1 92 ? 1.494 14.899 -1.598 1.00 65.44 92 THR A C 1
ATOM 675 O O . THR A 1 92 ? 0.728 15.265 -2.492 1.00 65.44 92 THR A O 1
ATOM 678 N N . LEU A 1 93 ? 1.685 15.630 -0.487 1.00 54.75 93 LEU A N 1
ATOM 679 C CA . LEU A 1 93 ? 0.958 16.863 -0.134 1.00 54.75 93 LEU A CA 1
ATOM 680 C C . LEU A 1 93 ? 1.001 17.959 -1.212 1.00 54.75 93 LEU A C 1
ATOM 682 O O . LEU A 1 93 ? 0.091 18.779 -1.274 1.00 54.75 93 LEU A O 1
ATOM 686 N N . PHE A 1 94 ? 2.022 17.964 -2.071 1.00 53.50 94 PHE A N 1
ATOM 687 C CA . PHE A 1 94 ? 2.187 18.954 -3.142 1.00 53.50 94 PHE A CA 1
ATOM 688 C C . PHE A 1 94 ? 1.483 18.592 -4.460 1.00 53.50 94 PHE A C 1
ATOM 690 O O . PHE A 1 94 ? 1.574 19.348 -5.424 1.00 53.50 94 PHE A O 1
ATOM 697 N N . SER A 1 95 ? 0.786 17.454 -4.535 1.00 62.94 95 SER A N 1
ATOM 698 C CA . SER A 1 95 ? 0.095 17.018 -5.753 1.00 62.94 95 SER A CA 1
ATOM 699 C C . SER A 1 95 ? -1.264 16.378 -5.446 1.00 62.94 95 SER A C 1
ATOM 701 O O . SER A 1 95 ? -2.262 17.072 -5.281 1.00 62.94 95 SER A O 1
ATOM 703 N N . VAL A 1 96 ? -1.322 15.052 -5.344 1.00 59.88 96 VAL A N 1
ATOM 704 C CA . VAL A 1 96 ? -2.563 14.259 -5.255 1.00 59.88 96 VAL A CA 1
ATOM 705 C C . VAL A 1 96 ? -2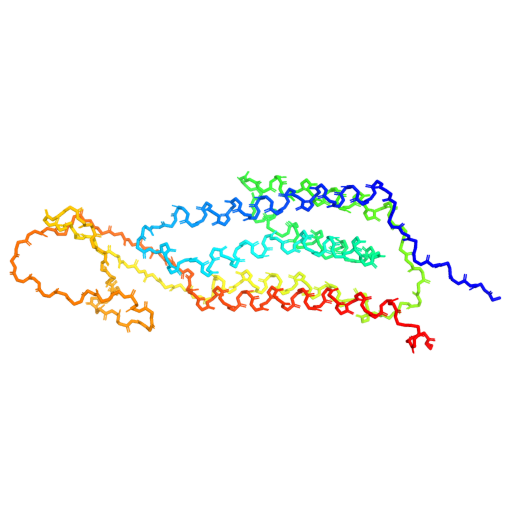.823 13.764 -3.820 1.00 59.88 96 VAL A C 1
ATOM 707 O O . VAL A 1 96 ? -3.865 13.178 -3.523 1.00 59.88 96 VAL A O 1
ATOM 710 N N . GLY A 1 97 ? -1.905 14.037 -2.886 1.00 59.25 97 GLY A N 1
ATOM 711 C CA . GLY A 1 97 ? -1.910 13.487 -1.528 1.00 59.25 97 GLY A CA 1
ATOM 712 C C . GLY A 1 97 ? -3.082 13.888 -0.648 1.00 59.25 97 GLY A C 1
ATOM 713 O O . GLY A 1 97 ? -3.445 13.146 0.264 1.00 59.25 97 GLY A O 1
ATOM 714 N N . LEU A 1 98 ? -3.747 15.004 -0.958 1.00 66.75 98 LEU A N 1
ATOM 715 C CA . LEU A 1 98 ? -4.968 15.431 -0.270 1.00 66.75 98 LEU A CA 1
ATOM 716 C C . LEU A 1 98 ? -6.083 14.376 -0.345 1.00 66.75 98 LEU A C 1
ATOM 718 O O . LEU A 1 98 ? -6.843 14.219 0.610 1.00 66.75 98 LEU A O 1
ATOM 722 N N . VAL A 1 99 ? -6.147 13.596 -1.430 1.00 72.62 99 VAL A N 1
ATOM 723 C CA . VAL A 1 99 ? -7.147 12.525 -1.584 1.00 72.62 99 VAL A CA 1
ATOM 724 C C . VAL A 1 99 ? -6.902 11.391 -0.576 1.00 72.62 99 VAL A C 1
ATOM 726 O O . VAL A 1 99 ? -7.853 10.774 -0.100 1.00 72.62 99 VAL A O 1
ATOM 729 N N . LEU A 1 100 ? -5.647 11.164 -0.170 1.00 72.31 100 LEU A N 1
ATOM 730 C CA . LEU A 1 100 ? -5.264 10.153 0.825 1.00 72.31 100 LEU A CA 1
ATOM 731 C C . LEU A 1 100 ? -5.538 10.596 2.274 1.00 72.31 100 LEU A C 1
ATOM 733 O O . LEU A 1 100 ? -5.587 9.760 3.178 1.00 72.31 100 LEU A O 1
ATOM 737 N N . VAL A 1 101 ? -5.784 11.889 2.508 1.00 80.00 101 VAL A N 1
ATOM 738 C CA . VAL A 1 101 ? -6.184 12.411 3.827 1.00 80.00 101 VAL A CA 1
ATOM 739 C C . VAL A 1 101 ? -7.630 12.031 4.153 1.00 80.00 101 VAL A C 1
ATOM 741 O O . VAL A 1 101 ? -7.951 11.744 5.307 1.00 80.00 101 VAL A O 1
ATOM 744 N N . VAL A 1 102 ? -8.508 11.974 3.144 1.00 84.69 102 VAL A N 1
ATOM 745 C CA . VAL A 1 102 ? -9.943 11.711 3.339 1.00 84.69 102 VAL A CA 1
ATOM 746 C C . VAL A 1 102 ? -10.194 10.380 4.067 1.00 84.69 102 VAL A C 1
ATOM 748 O O . VAL A 1 102 ? -10.876 10.400 5.094 1.00 84.69 102 VAL A O 1
ATOM 751 N N . PRO A 1 103 ? -9.623 9.231 3.656 1.00 83.38 103 PRO A N 1
ATOM 752 C CA . PRO A 1 103 ? -9.816 7.982 4.388 1.00 83.38 103 PRO A CA 1
ATOM 753 C C . PRO A 1 103 ? -9.250 8.003 5.810 1.00 83.38 103 PRO A C 1
ATOM 755 O O . PRO A 1 103 ? -9.861 7.427 6.709 1.00 83.38 103 PRO A O 1
ATOM 758 N N . ALA A 1 104 ? -8.128 8.694 6.042 1.00 84.06 104 ALA A N 1
ATOM 759 C CA . ALA A 1 104 ? -7.562 8.834 7.382 1.00 84.06 104 ALA A CA 1
ATOM 760 C C . ALA A 1 104 ? -8.535 9.572 8.316 1.00 84.06 104 ALA A C 1
ATOM 762 O O . ALA A 1 104 ? -8.769 9.125 9.439 1.00 84.06 104 ALA A O 1
ATOM 763 N N . LEU A 1 105 ? -9.183 10.638 7.833 1.00 87.00 105 LEU A N 1
ATOM 764 C CA . LEU A 1 105 ? -10.232 11.345 8.575 1.00 87.00 105 LEU A CA 1
ATOM 765 C C . LEU A 1 105 ? -11.451 10.449 8.848 1.00 87.00 105 LEU A C 1
ATOM 767 O O . LEU A 1 105 ? -11.966 10.445 9.969 1.00 87.00 105 LEU A O 1
ATOM 771 N N . LEU A 1 106 ? -11.880 9.642 7.869 1.00 88.62 106 LEU A N 1
ATOM 772 C CA . LEU A 1 106 ? -12.970 8.672 8.055 1.00 88.62 106 LEU A CA 1
ATOM 773 C C . LEU A 1 106 ? -12.624 7.636 9.135 1.00 88.62 106 LEU A C 1
ATOM 775 O O . LEU A 1 106 ? -13.475 7.291 9.958 1.00 88.62 106 LEU A O 1
ATOM 779 N N . TRP A 1 107 ? -11.380 7.157 9.174 1.00 89.81 107 TRP A N 1
ATOM 780 C CA . TRP A 1 107 ? -10.918 6.207 10.186 1.00 89.81 107 TRP A CA 1
ATOM 781 C C . TRP A 1 107 ? -10.743 6.840 11.566 1.00 89.81 107 TRP A C 1
ATOM 783 O O . TRP A 1 107 ? -11.097 6.201 12.554 1.00 89.81 107 TRP A O 1
ATOM 793 N N . ILE A 1 108 ? -10.303 8.100 11.660 1.00 87.81 108 ILE A N 1
ATOM 794 C CA . ILE A 1 108 ? -10.313 8.869 12.918 1.00 87.81 108 ILE A CA 1
ATOM 795 C C . ILE A 1 108 ? -11.752 8.991 13.440 1.00 87.81 108 ILE A C 1
ATOM 797 O O . ILE A 1 108 ? -12.031 8.723 14.611 1.00 87.81 108 ILE A O 1
ATOM 801 N N . GLN A 1 109 ? -12.701 9.329 12.565 1.00 87.88 109 GLN A N 1
ATOM 802 C CA . GLN A 1 109 ? -14.113 9.421 12.929 1.00 87.88 109 GLN A CA 1
ATOM 803 C C . GLN A 1 109 ? -14.703 8.056 13.325 1.00 87.88 109 GLN A C 1
ATOM 805 O O . GLN A 1 109 ? -15.539 7.974 14.225 1.00 87.88 109 GLN A O 1
ATOM 810 N N . ALA A 1 110 ? -14.262 6.966 12.695 1.00 84.75 110 ALA A N 1
ATOM 811 C CA . ALA A 1 110 ? -14.638 5.616 13.101 1.00 84.75 110 ALA A CA 1
ATOM 812 C C . ALA A 1 110 ? -14.052 5.248 14.475 1.00 84.75 110 ALA A C 1
ATOM 814 O O . ALA A 1 110 ? -14.765 4.686 15.305 1.00 84.75 110 ALA A O 1
ATOM 815 N N . ALA A 1 111 ? -12.790 5.603 14.734 1.00 83.62 111 ALA A N 1
ATOM 816 C CA . ALA A 1 111 ? -12.089 5.316 15.983 1.00 83.62 111 ALA A CA 1
ATOM 817 C C . ALA A 1 111 ? -12.710 6.051 17.179 1.00 83.62 111 ALA A C 1
ATOM 819 O O . ALA A 1 111 ? -12.914 5.444 18.226 1.00 83.62 111 ALA A O 1
ATOM 820 N N . THR A 1 112 ? -13.093 7.322 17.018 1.00 84.31 112 THR A N 1
ATOM 821 C CA . THR A 1 112 ? -13.760 8.099 18.085 1.00 84.31 112 THR A CA 1
ATOM 822 C C . THR A 1 112 ? -15.133 7.543 18.462 1.00 84.31 112 THR A C 1
ATOM 824 O O . THR A 1 112 ? -15.583 7.704 19.594 1.00 84.31 112 THR A O 1
ATOM 827 N N . ARG A 1 113 ? -15.798 6.853 17.531 1.00 83.00 113 ARG A N 1
ATOM 828 C CA . ARG A 1 113 ? -17.107 6.221 17.745 1.00 83.00 113 ARG A CA 1
ATOM 829 C C . ARG A 1 113 ? -17.005 4.786 18.252 1.00 83.00 113 ARG A C 1
ATOM 831 O O . ARG A 1 113 ? -18.021 4.228 18.663 1.00 83.00 113 ARG A O 1
ATOM 838 N N . TRP A 1 114 ? -15.824 4.173 18.203 1.00 82.12 114 TRP A N 1
ATOM 839 C CA . TRP A 1 114 ? -15.632 2.783 18.592 1.00 82.12 114 TRP A CA 1
ATOM 840 C C . TRP A 1 114 ? -15.064 2.691 20.017 1.00 82.12 114 TRP A C 1
ATOM 842 O O . TRP A 1 114 ? -13.884 2.971 20.228 1.00 82.12 114 TRP A O 1
ATOM 852 N N . PRO A 1 115 ? -15.867 2.276 21.018 1.00 70.56 115 PRO A N 1
ATOM 853 C CA . PRO A 1 115 ? -15.388 2.152 22.390 1.00 70.56 115 PRO A CA 1
ATOM 854 C C . PRO A 1 115 ? -14.233 1.148 22.491 1.00 70.56 115 PRO A C 1
ATOM 856 O O . PRO A 1 115 ? -14.337 0.002 22.049 1.00 70.56 115 PRO A O 1
ATOM 859 N N . THR A 1 116 ? -13.129 1.581 23.099 1.00 67.56 116 THR A N 1
ATOM 860 C CA . THR A 1 116 ? -11.954 0.744 23.355 1.00 67.56 116 THR A CA 1
ATOM 861 C C . THR A 1 116 ? -12.148 -0.094 24.624 1.00 67.56 116 THR A C 1
ATOM 863 O O . THR A 1 116 ? -12.625 0.417 25.643 1.00 67.56 116 THR A O 1
ATOM 866 N N . PRO A 1 117 ? -11.782 -1.389 24.612 1.00 62.06 117 PRO A N 1
ATOM 867 C CA . PRO A 1 117 ? -11.915 -2.233 25.793 1.00 62.06 117 PRO A CA 1
ATOM 868 C C . PRO A 1 117 ? -10.963 -1.783 26.915 1.00 62.06 117 PRO A C 1
ATOM 870 O O . PRO A 1 117 ? -9.756 -1.630 26.707 1.00 62.06 117 PRO A O 1
ATOM 873 N N . LYS A 1 118 ? -11.517 -1.613 28.124 1.00 57.59 118 LYS A N 1
ATOM 874 C CA . LYS A 1 118 ? -10.792 -1.336 29.376 1.00 57.59 118 LYS A CA 1
ATOM 875 C C . LYS A 1 118 ? -10.179 -2.630 29.934 1.00 57.59 118 LYS A C 1
ATOM 877 O O . LYS A 1 118 ? -10.649 -3.159 30.931 1.00 57.59 118 LYS A O 1
ATOM 882 N N . THR A 1 119 ? -9.169 -3.187 29.276 1.00 55.56 119 THR A N 1
ATOM 883 C CA . THR A 1 119 ? -8.388 -4.318 29.819 1.00 55.56 119 THR A CA 1
ATOM 884 C C . THR A 1 119 ? -7.092 -3.811 30.444 1.00 55.56 119 THR A C 1
ATOM 886 O O . THR A 1 119 ? -6.537 -2.833 29.940 1.00 55.56 119 THR A O 1
ATOM 889 N N . ALA A 1 120 ? -6.597 -4.481 31.492 1.00 48.75 120 ALA A N 1
ATOM 890 C CA . ALA A 1 120 ? -5.301 -4.206 32.115 1.00 48.75 120 ALA A CA 1
ATOM 891 C C . ALA A 1 120 ? -4.213 -4.046 31.034 1.00 48.75 120 ALA A C 1
ATOM 893 O O . ALA A 1 120 ? -3.953 -4.960 30.247 1.00 48.75 120 ALA A O 1
ATOM 894 N N . ARG A 1 121 ? -3.667 -2.830 30.915 1.00 58.22 121 ARG A N 1
ATOM 895 C CA . ARG A 1 121 ? -2.734 -2.457 29.845 1.00 58.22 121 ARG A CA 1
ATOM 896 C C . ARG A 1 121 ? -1.382 -3.094 30.121 1.00 58.22 121 ARG A C 1
ATOM 898 O O . ARG A 1 121 ? -0.730 -2.735 31.096 1.00 58.22 121 ARG A O 1
ATOM 905 N N . SER A 1 122 ? -0.928 -3.982 29.241 1.00 66.62 122 SER A N 1
ATOM 906 C CA . SER A 1 122 ? 0.504 -4.239 29.116 1.00 66.62 122 SER A CA 1
ATOM 907 C C . SER A 1 122 ? 1.041 -3.350 27.999 1.00 66.62 122 SER A C 1
ATOM 909 O O . SER A 1 122 ? 0.533 -3.370 26.878 1.00 66.62 122 SER A O 1
ATOM 911 N N . TRP A 1 123 ? 2.073 -2.561 28.298 1.00 67.25 123 TRP A N 1
ATOM 912 C CA . TRP A 1 123 ? 2.691 -1.644 27.334 1.00 67.25 123 TRP A CA 1
ATOM 913 C C . TRP A 1 123 ? 3.115 -2.365 26.042 1.00 67.25 123 TRP A C 1
ATOM 915 O O . TRP A 1 123 ? 2.990 -1.822 24.950 1.00 67.25 123 TRP A O 1
ATOM 925 N N . ARG A 1 124 ? 3.523 -3.640 26.140 1.00 67.38 124 ARG A N 1
ATOM 926 C CA . ARG A 1 124 ? 3.870 -4.481 24.982 1.00 67.38 124 ARG A CA 1
ATOM 927 C C . ARG A 1 124 ? 2.693 -4.694 24.025 1.00 67.38 124 ARG A C 1
ATOM 929 O O . ARG A 1 124 ? 2.906 -4.717 22.818 1.00 67.38 124 ARG A O 1
ATOM 936 N N . ARG A 1 125 ? 1.464 -4.847 24.536 1.00 67.44 125 ARG A N 1
ATOM 937 C CA . ARG A 1 125 ? 0.253 -5.003 23.705 1.00 67.44 125 ARG A CA 1
ATOM 938 C C . ARG A 1 125 ? -0.158 -3.697 23.027 1.00 67.44 125 ARG A C 1
ATOM 940 O O . ARG A 1 125 ? -0.706 -3.757 21.931 1.00 67.44 125 ARG A O 1
ATOM 947 N N . ASP A 1 126 ? 0.133 -2.558 23.647 1.00 67.38 126 ASP A N 1
ATOM 948 C CA . ASP A 1 126 ? -0.176 -1.237 23.090 1.00 67.38 126 ASP A CA 1
ATOM 949 C C . ASP A 1 126 ? 0.878 -0.778 22.063 1.00 67.38 126 ASP A C 1
ATOM 951 O O . ASP A 1 126 ? 0.530 -0.097 21.101 1.00 67.38 126 ASP A O 1
ATOM 955 N N . LEU A 1 127 ? 2.144 -1.200 22.206 1.00 73.69 127 LEU A N 1
ATOM 956 C CA . LEU A 1 127 ? 3.216 -0.870 21.255 1.00 73.69 127 LEU A CA 1
ATOM 957 C C . LEU A 1 127 ? 3.294 -1.813 20.048 1.00 73.69 127 LEU A C 1
ATOM 959 O O . LEU A 1 127 ? 3.745 -1.391 18.988 1.00 73.69 127 LEU A O 1
ATOM 963 N N . LEU A 1 128 ? 2.862 -3.075 20.162 1.00 78.94 128 LEU A N 1
ATOM 964 C CA . LEU A 1 128 ? 2.953 -4.044 19.059 1.00 78.94 128 LEU A CA 1
ATOM 965 C C . LEU A 1 128 ? 2.328 -3.541 17.735 1.00 78.94 128 LEU A C 1
ATOM 967 O O . LEU A 1 128 ? 2.969 -3.704 16.698 1.00 78.94 128 LEU A O 1
ATOM 971 N N . PRO A 1 129 ? 1.152 -2.882 17.720 1.00 78.00 129 PRO A N 1
ATOM 972 C CA . PRO A 1 129 ? 0.580 -2.329 16.493 1.00 78.00 129 PRO A CA 1
ATOM 973 C C . PRO A 1 129 ? 1.436 -1.227 15.845 1.00 78.00 129 PRO A C 1
ATOM 975 O O . PRO A 1 129 ? 1.355 -1.053 14.634 1.00 78.00 129 PRO A O 1
ATOM 978 N N . LEU A 1 130 ? 2.292 -0.519 16.598 1.00 80.69 130 LEU A N 1
ATOM 979 C CA . LEU A 1 130 ? 3.204 0.501 16.049 1.00 80.69 130 LEU A CA 1
ATOM 980 C C . LEU A 1 130 ? 4.326 -0.097 15.193 1.00 80.69 130 LEU A C 1
ATOM 982 O O . LEU A 1 130 ? 4.970 0.622 14.438 1.00 80.69 130 LEU A O 1
ATOM 986 N N . THR A 1 131 ? 4.547 -1.409 15.247 1.00 82.75 131 THR A N 1
ATOM 987 C CA . THR A 1 131 ? 5.487 -2.062 14.325 1.00 82.75 131 THR A CA 1
ATOM 988 C C . THR A 1 131 ? 4.976 -2.076 12.882 1.00 82.75 131 THR A C 1
ATOM 990 O O . THR A 1 131 ? 5.782 -2.099 11.962 1.00 82.75 131 THR A O 1
ATOM 993 N N . ILE A 1 132 ? 3.658 -1.988 12.664 1.00 83.31 132 ILE A N 1
ATOM 994 C CA . ILE A 1 132 ? 3.041 -1.939 11.330 1.00 83.31 132 ILE A CA 1
ATOM 995 C C . ILE A 1 132 ? 3.533 -0.715 10.536 1.00 83.31 132 ILE A C 1
ATOM 997 O O . ILE A 1 132 ? 4.047 -0.912 9.435 1.00 83.31 132 ILE A O 1
ATOM 1001 N N . PRO A 1 133 ? 3.448 0.531 11.052 1.00 82.50 133 PRO A N 1
ATOM 1002 C CA . PRO A 1 133 ? 4.007 1.677 10.346 1.00 82.50 133 PRO A CA 1
ATOM 1003 C C . PRO A 1 133 ? 5.521 1.619 10.189 1.00 82.50 133 PRO A C 1
ATOM 1005 O O . PRO A 1 133 ? 6.015 2.031 9.147 1.00 82.50 133 PRO A O 1
ATOM 1008 N N . ILE A 1 134 ? 6.255 1.055 11.153 1.00 84.31 134 ILE A N 1
ATOM 1009 C CA . ILE A 1 134 ? 7.707 0.873 11.016 1.00 84.31 134 ILE A CA 1
ATOM 1010 C C . ILE A 1 134 ? 8.020 -0.041 9.825 1.00 84.31 134 ILE A C 1
ATOM 1012 O O . ILE A 1 134 ? 8.832 0.316 8.980 1.00 84.31 134 ILE A O 1
ATOM 1016 N N . LEU A 1 135 ? 7.345 -1.187 9.714 1.00 85.69 135 LEU A N 1
ATOM 1017 C CA . LEU A 1 135 ? 7.533 -2.123 8.603 1.00 85.69 135 LEU A CA 1
ATOM 1018 C C . LEU A 1 135 ? 7.121 -1.508 7.259 1.00 85.69 135 LEU A C 1
ATOM 1020 O O . LEU A 1 135 ? 7.808 -1.718 6.266 1.00 85.69 135 LEU A O 1
ATOM 1024 N N . ALA A 1 136 ? 6.055 -0.704 7.229 1.00 82.69 136 ALA A N 1
ATOM 1025 C CA . ALA A 1 136 ? 5.647 0.028 6.030 1.00 82.69 136 ALA A CA 1
ATOM 1026 C C . ALA A 1 136 ? 6.705 1.051 5.581 1.00 82.69 136 ALA A C 1
ATOM 1028 O O . ALA A 1 136 ? 7.001 1.154 4.394 1.00 82.69 136 ALA A O 1
ATOM 1029 N N . ILE A 1 137 ? 7.303 1.781 6.530 1.00 83.94 137 ILE A N 1
ATOM 1030 C CA . ILE A 1 137 ? 8.396 2.722 6.254 1.00 83.94 137 ILE A CA 1
ATOM 1031 C C . ILE A 1 137 ? 9.622 1.968 5.734 1.00 83.94 137 ILE A C 1
ATOM 1033 O O . ILE A 1 137 ? 10.192 2.372 4.726 1.00 83.94 137 ILE A O 1
ATOM 1037 N N . LEU A 1 138 ? 10.001 0.854 6.368 1.00 85.00 138 LEU A N 1
ATOM 1038 C CA . LEU A 1 138 ? 11.122 0.025 5.914 1.00 85.00 138 LEU A CA 1
ATOM 1039 C C . LEU A 1 138 ? 10.895 -0.519 4.496 1.00 85.00 138 LEU A C 1
ATOM 1041 O O . LEU A 1 138 ? 11.812 -0.458 3.684 1.00 85.00 138 LEU A O 1
ATOM 1045 N N . ALA A 1 139 ? 9.675 -0.961 4.171 1.00 83.19 139 ALA A N 1
ATOM 1046 C CA . ALA A 1 139 ? 9.301 -1.359 2.812 1.00 83.19 139 ALA A CA 1
ATOM 1047 C C . ALA A 1 139 ? 9.413 -0.204 1.801 1.00 83.19 139 ALA A C 1
ATOM 1049 O O . ALA A 1 139 ? 9.727 -0.421 0.638 1.00 83.19 139 ALA A O 1
ATOM 1050 N N . GLY A 1 140 ? 9.146 1.034 2.225 1.00 79.62 140 GLY A N 1
ATOM 1051 C CA . GLY A 1 140 ? 9.330 2.212 1.379 1.00 79.62 140 GLY A CA 1
ATOM 1052 C C . GLY A 1 140 ? 10.807 2.530 1.150 1.00 79.62 140 GLY A C 1
ATOM 1053 O O . GLY A 1 140 ? 11.215 2.826 0.032 1.00 79.62 140 GLY A O 1
ATOM 1054 N N . LEU A 1 141 ? 11.624 2.429 2.201 1.00 83.00 141 LEU A N 1
ATOM 1055 C CA . LEU A 1 141 ? 13.055 2.730 2.144 1.00 83.00 141 LEU A CA 1
ATOM 1056 C C . LEU A 1 141 ? 13.844 1.749 1.275 1.00 83.00 141 LEU A C 1
ATOM 1058 O O . LEU A 1 141 ? 14.854 2.146 0.704 1.00 83.00 141 LEU A O 1
ATOM 1062 N N . THR A 1 142 ? 13.386 0.503 1.1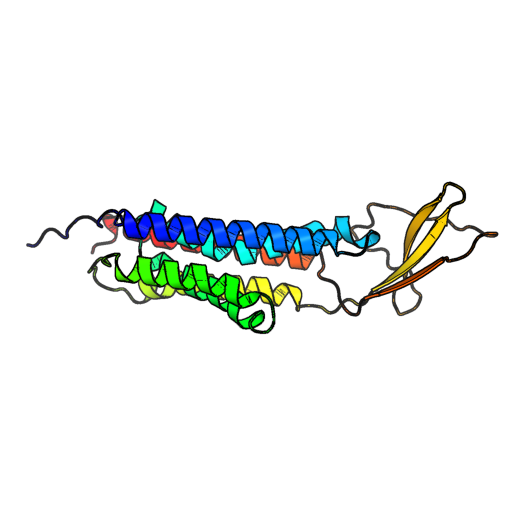09 1.00 81.19 142 THR A N 1
ATOM 1063 C CA . THR A 1 142 ? 14.049 -0.449 0.202 1.00 81.19 142 THR A CA 1
ATOM 1064 C C . THR A 1 142 ? 14.055 0.019 -1.247 1.00 81.19 142 THR A C 1
ATOM 1066 O O . THR A 1 142 ? 14.943 -0.373 -1.989 1.00 81.19 142 THR A O 1
ATOM 1069 N N . PHE A 1 143 ? 13.120 0.886 -1.645 1.00 73.00 143 PHE A N 1
ATOM 1070 C CA . PHE A 1 143 ? 13.111 1.483 -2.983 1.00 73.00 143 PHE A CA 1
ATOM 1071 C C . PHE A 1 143 ? 14.175 2.559 -3.202 1.00 73.00 143 PHE A C 1
ATOM 1073 O O . PHE A 1 143 ? 14.367 2.983 -4.333 1.00 73.00 143 PHE A O 1
ATOM 1080 N N . PHE A 1 144 ? 14.834 3.006 -2.133 1.00 72.00 144 PHE A N 1
ATOM 1081 C CA . PHE A 1 144 ? 15.912 3.994 -2.167 1.00 72.00 144 PHE A CA 1
ATOM 1082 C C . PHE A 1 144 ? 17.244 3.386 -1.705 1.00 72.00 144 PHE A C 1
ATOM 1084 O O . PHE A 1 144 ? 18.178 4.122 -1.388 1.00 72.00 144 PHE A O 1
ATOM 1091 N N . ALA A 1 145 ? 17.318 2.055 -1.584 1.00 73.44 145 ALA A N 1
ATOM 1092 C CA . ALA A 1 145 ? 18.492 1.374 -1.051 1.00 73.44 145 ALA A CA 1
ATOM 1093 C C . ALA A 1 145 ? 19.677 1.427 -2.024 1.00 73.44 145 ALA A C 1
ATOM 1095 O O . ALA A 1 145 ? 20.815 1.559 -1.573 1.00 73.44 145 ALA A O 1
ATOM 1096 N N . HIS A 1 146 ? 19.411 1.372 -3.331 1.00 65.62 146 HIS A N 1
ATOM 1097 C CA . HIS A 1 146 ? 20.420 1.521 -4.373 1.00 65.62 146 HIS A CA 1
ATOM 1098 C C . HIS A 1 146 ? 19.971 2.525 -5.427 1.00 65.62 146 HIS A C 1
ATOM 1100 O O . HIS A 1 146 ? 18.782 2.667 -5.692 1.00 65.62 146 HIS A O 1
ATOM 1106 N N . GLN A 1 147 ? 20.956 3.201 -6.022 1.00 62.19 147 GLN A N 1
ATOM 1107 C CA . GLN A 1 147 ? 20.777 3.975 -7.242 1.00 62.19 147 GLN A CA 1
ATOM 1108 C C . GLN A 1 147 ? 21.510 3.256 -8.366 1.00 62.19 147 GLN A C 1
ATOM 1110 O O . GLN A 1 147 ? 22.734 3.345 -8.453 1.00 62.19 147 GLN A O 1
ATOM 1115 N N . ASP A 1 148 ? 20.755 2.542 -9.203 1.00 63.81 148 ASP A N 1
ATOM 1116 C CA . ASP A 1 148 ? 21.286 1.785 -10.341 1.00 63.81 148 ASP A CA 1
ATOM 1117 C C . ASP A 1 148 ? 20.941 2.498 -11.658 1.00 63.81 148 ASP A C 1
ATOM 1119 O O . ASP A 1 148 ? 19.979 2.130 -12.352 1.00 63.81 148 ASP A O 1
ATOM 1123 N N . PRO A 1 149 ? 21.699 3.546 -12.036 1.00 63.66 149 PRO A N 1
ATOM 1124 C CA . PRO A 1 149 ? 21.475 4.233 -13.292 1.00 63.66 149 PRO A CA 1
ATOM 1125 C C . PRO A 1 149 ? 21.717 3.272 -14.465 1.00 63.66 149 PRO A C 1
ATOM 1127 O O . PRO A 1 149 ? 22.668 2.488 -14.497 1.00 63.66 149 PRO A O 1
ATOM 1130 N N . ALA A 1 150 ? 20.826 3.310 -15.452 1.00 65.38 150 ALA A N 1
ATOM 1131 C CA . ALA A 1 150 ? 20.868 2.412 -16.600 1.00 65.38 150 ALA A CA 1
ATOM 1132 C C . ALA A 1 150 ? 20.497 3.158 -17.877 1.00 65.38 150 ALA A C 1
ATOM 1134 O O . ALA A 1 150 ? 19.521 3.911 -17.900 1.00 65.38 150 ALA A O 1
ATOM 1135 N N . CYS A 1 151 ? 21.240 2.887 -18.949 1.00 70.38 151 CYS A N 1
ATOM 1136 C CA . CYS A 1 151 ? 20.926 3.366 -20.286 1.00 70.38 151 CYS A CA 1
ATOM 1137 C C . CYS A 1 151 ? 20.464 2.207 -21.171 1.00 70.38 151 CYS A C 1
ATOM 1139 O O . CYS A 1 151 ? 20.951 1.076 -21.074 1.00 70.38 151 CYS A O 1
ATOM 1141 N N . TRP A 1 152 ? 19.498 2.506 -22.027 1.00 70.62 152 TRP A N 1
ATOM 1142 C CA . TRP A 1 152 ? 18.891 1.578 -22.964 1.00 70.62 152 TRP A CA 1
ATOM 1143 C C . TRP A 1 152 ? 19.007 2.157 -24.361 1.00 70.62 152 TRP A C 1
ATOM 1145 O O . TRP A 1 152 ? 18.572 3.280 -24.615 1.00 70.62 152 TRP A O 1
ATOM 1155 N N . ASN A 1 153 ? 19.560 1.363 -25.268 1.00 73.00 153 ASN A N 1
ATOM 1156 C CA . ASN A 1 153 ? 19.567 1.675 -26.687 1.00 73.00 153 ASN A CA 1
ATOM 1157 C C . ASN A 1 153 ? 18.408 0.949 -27.357 1.00 73.00 153 ASN A C 1
ATOM 1159 O O . ASN A 1 153 ? 18.165 -0.224 -27.072 1.00 73.00 153 ASN A O 1
ATOM 1163 N N . SER A 1 154 ? 17.712 1.656 -28.243 1.00 72.62 154 SER A N 1
ATOM 1164 C CA . SER A 1 154 ? 16.657 1.089 -29.078 1.00 72.62 154 SER A CA 1
ATOM 1165 C C . SER A 1 154 ? 17.147 0.911 -30.511 1.00 72.62 154 SER A C 1
ATOM 1167 O O . SER A 1 154 ? 17.716 1.830 -31.108 1.00 72.62 154 SER A O 1
ATOM 1169 N N . THR A 1 155 ? 16.907 -0.274 -31.056 1.00 77.19 155 THR A N 1
ATOM 1170 C CA . THR A 1 155 ? 17.179 -0.633 -32.448 1.00 77.19 155 THR A CA 1
ATOM 1171 C C . THR A 1 155 ? 15.883 -1.092 -33.088 1.00 77.19 155 THR A C 1
ATOM 1173 O O . THR A 1 155 ? 15.204 -1.984 -32.575 1.00 77.19 155 THR A O 1
ATOM 1176 N N . LYS A 1 156 ? 15.509 -0.454 -34.195 1.00 76.75 156 LYS A N 1
ATOM 1177 C CA . LYS A 1 156 ? 14.320 -0.829 -34.954 1.00 76.75 156 LYS A CA 1
ATOM 1178 C C . LYS A 1 156 ? 14.717 -1.846 -36.019 1.00 76.75 156 LYS A C 1
ATOM 1180 O O . LYS A 1 156 ? 15.473 -1.516 -36.925 1.00 76.75 156 LYS A O 1
ATOM 1185 N N . GLY A 1 157 ? 14.215 -3.068 -35.887 1.00 69.19 157 GLY A N 1
ATOM 1186 C CA . GLY A 1 157 ? 14.390 -4.123 -36.875 1.00 69.19 157 GLY A CA 1
ATOM 1187 C C . GLY A 1 157 ? 13.658 -3.818 -38.182 1.00 69.19 157 GLY A C 1
ATOM 1188 O O . GLY A 1 157 ? 12.759 -2.973 -38.246 1.00 69.19 157 GLY A O 1
ATOM 1189 N N . VAL A 1 158 ? 14.045 -4.536 -39.235 1.00 74.81 158 VAL A N 1
ATOM 1190 C CA . VAL A 1 158 ? 13.471 -4.429 -40.591 1.00 74.81 158 VAL A CA 1
ATOM 1191 C C . VAL A 1 158 ? 11.992 -4.849 -40.619 1.00 74.81 158 VAL A C 1
ATOM 1193 O O . VAL A 1 158 ? 11.206 -4.368 -41.429 1.00 74.81 158 VAL A O 1
ATOM 1196 N N . ASP A 1 159 ? 11.598 -5.701 -39.677 1.00 75.31 159 ASP A N 1
ATOM 1197 C CA . ASP A 1 159 ? 10.229 -6.125 -39.370 1.00 75.31 159 ASP A CA 1
ATOM 1198 C C . ASP A 1 159 ? 9.409 -5.066 -38.602 1.00 75.31 159 ASP A C 1
ATOM 1200 O O . ASP A 1 159 ? 8.223 -5.254 -38.334 1.00 75.31 159 ASP A O 1
ATOM 1204 N N . GLY A 1 160 ? 10.026 -3.938 -38.245 1.00 68.69 160 GLY A N 1
ATOM 1205 C CA . GLY A 1 160 ? 9.420 -2.882 -37.444 1.00 68.69 160 GLY A CA 1
ATOM 1206 C C . GLY A 1 160 ? 9.423 -3.157 -35.939 1.00 68.69 160 GLY A C 1
ATOM 1207 O O . GLY A 1 160 ? 8.997 -2.276 -35.185 1.00 68.69 160 GLY A O 1
ATOM 1208 N N . HIS A 1 161 ? 9.926 -4.311 -35.483 1.00 70.75 161 HIS A N 1
ATOM 1209 C CA . HIS A 1 161 ? 10.051 -4.615 -34.061 1.00 70.75 161 HIS A CA 1
ATOM 1210 C C . HIS A 1 161 ? 11.171 -3.782 -33.430 1.00 70.75 161 HIS A C 1
ATOM 1212 O O . HIS A 1 161 ? 12.279 -3.685 -33.953 1.00 70.75 161 HIS A O 1
ATOM 1218 N N . ILE A 1 162 ? 10.889 -3.167 -32.280 1.00 69.75 162 ILE A N 1
ATOM 1219 C CA . ILE A 1 162 ? 11.890 -2.405 -31.530 1.00 69.75 162 ILE A CA 1
ATOM 1220 C C . ILE A 1 162 ? 12.518 -3.333 -30.497 1.00 69.75 162 ILE A C 1
ATOM 1222 O O . ILE A 1 162 ? 11.845 -3.824 -29.591 1.00 69.75 162 ILE A O 1
ATOM 1226 N N . THR A 1 163 ? 13.819 -3.553 -30.634 1.00 71.19 163 THR A N 1
ATOM 1227 C CA . THR A 1 163 ? 14.638 -4.249 -29.645 1.00 71.19 163 THR A CA 1
ATOM 1228 C C . THR A 1 163 ? 15.316 -3.229 -28.744 1.00 71.19 163 THR A C 1
ATOM 1230 O O . THR A 1 163 ? 15.760 -2.173 -29.194 1.00 71.19 163 THR A O 1
ATOM 1233 N N . TYR A 1 164 ? 15.369 -3.535 -27.451 1.00 67.44 164 TYR A N 1
ATOM 1234 C CA . TYR A 1 164 ? 15.995 -2.680 -26.452 1.00 67.44 164 TYR A CA 1
ATOM 1235 C C . TYR A 1 164 ? 17.151 -3.430 -25.805 1.00 67.44 164 TYR A C 1
ATOM 1237 O O . TYR A 1 164 ? 16.952 -4.479 -25.195 1.00 67.44 164 TYR A O 1
ATOM 1245 N N . THR A 1 165 ? 18.356 -2.879 -25.901 1.00 69.00 165 THR A N 1
ATOM 1246 C CA . THR A 1 165 ? 19.551 -3.454 -25.274 1.00 69.00 165 THR A CA 1
ATOM 1247 C C . THR A 1 165 ? 20.041 -2.553 -24.153 1.00 69.00 165 THR A C 1
ATOM 1249 O O . THR A 1 165 ? 20.166 -1.342 -24.345 1.00 69.00 165 THR A O 1
ATOM 1252 N N . ARG A 1 166 ? 20.344 -3.143 -22.994 1.00 66.62 166 ARG A N 1
ATOM 1253 C CA . ARG A 1 166 ? 20.920 -2.425 -21.854 1.00 66.62 166 ARG A CA 1
ATOM 1254 C C . ARG A 1 166 ? 22.418 -2.216 -22.064 1.00 66.62 166 ARG A C 1
ATOM 1256 O O . ARG A 1 166 ? 23.146 -3.161 -22.366 1.00 66.62 166 ARG A O 1
ATOM 1263 N N . THR A 1 167 ? 22.876 -0.996 -21.828 1.00 62.97 167 THR A N 1
ATOM 1264 C CA . THR A 1 167 ? 24.292 -0.619 -21.859 1.00 62.97 167 THR A CA 1
ATOM 1265 C C . THR A 1 167 ? 24.672 -0.153 -20.456 1.00 62.97 167 THR A C 1
ATOM 1267 O O . THR A 1 167 ? 24.013 0.737 -19.914 1.00 62.97 167 THR A O 1
ATOM 1270 N N . ALA A 1 168 ? 25.690 -0.756 -19.829 1.00 56.91 168 ALA A N 1
ATOM 1271 C CA . ALA A 1 168 ? 26.200 -0.216 -18.569 1.00 56.91 168 ALA A CA 1
ATOM 1272 C C . ALA A 1 168 ? 26.893 1.128 -18.839 1.00 56.91 168 ALA A C 1
ATOM 1274 O O . ALA A 1 168 ? 27.448 1.337 -19.922 1.00 56.91 168 ALA A O 1
ATOM 1275 N N . LEU A 1 169 ? 26.899 2.026 -17.849 1.00 54.28 169 LEU A N 1
ATOM 1276 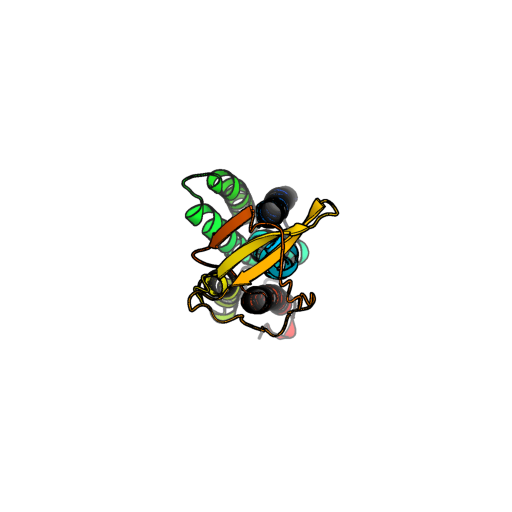C CA . LEU A 1 169 ? 27.491 3.369 -17.968 1.00 54.28 169 LEU A CA 1
ATOM 1277 C C . LEU A 1 169 ? 28.982 3.365 -18.334 1.00 54.28 169 LEU A C 1
ATOM 1279 O O . LEU A 1 169 ? 29.471 4.341 -18.891 1.00 54.28 169 LEU A O 1
ATOM 1283 N N . ASN A 1 170 ? 29.678 2.250 -18.102 1.00 49.16 170 ASN A N 1
ATOM 1284 C CA . ASN A 1 170 ? 31.098 2.084 -18.420 1.00 49.16 170 ASN A CA 1
ATOM 1285 C C . ASN A 1 170 ? 31.349 1.420 -19.791 1.00 49.16 170 ASN A C 1
ATOM 1287 O O . ASN A 1 170 ? 32.456 0.965 -20.059 1.00 49.16 170 ASN A O 1
ATOM 1291 N N . GLY A 1 171 ? 30.330 1.289 -20.651 1.00 42.09 171 GLY A N 1
ATOM 1292 C CA . GLY A 1 171 ? 30.454 0.656 -21.973 1.00 42.09 171 GLY A CA 1
ATOM 1293 C C . GLY A 1 171 ? 30.504 -0.879 -21.956 1.00 42.09 171 GLY A C 1
ATOM 1294 O O . GLY A 1 171 ? 30.503 -1.505 -23.015 1.00 42.09 171 GLY A O 1
ATOM 1295 N N . ALA A 1 172 ? 30.493 -1.504 -20.776 1.00 42.53 172 ALA A N 1
ATOM 1296 C CA . ALA A 1 172 ? 30.358 -2.950 -20.630 1.00 42.53 172 ALA A CA 1
ATOM 1297 C C . ALA A 1 172 ? 28.887 -3.384 -20.799 1.00 42.53 172 ALA A C 1
ATOM 1299 O O . ALA A 1 172 ? 27.964 -2.742 -20.297 1.00 42.53 172 ALA A O 1
ATOM 1300 N N . ARG A 1 173 ? 28.641 -4.495 -21.500 1.00 47.88 173 ARG A N 1
ATOM 1301 C CA . ARG A 1 173 ? 27.329 -5.161 -21.483 1.00 47.88 173 ARG A CA 1
ATOM 1302 C C . ARG A 1 173 ? 27.187 -5.892 -20.146 1.00 47.88 173 ARG A C 1
ATOM 1304 O O . ARG A 1 173 ? 27.933 -6.830 -19.888 1.00 47.88 173 ARG A O 1
ATOM 1311 N N . GLU A 1 174 ? 26.249 -5.478 -19.298 1.00 42.00 174 GLU A N 1
ATOM 1312 C CA . GLU A 1 174 ? 25.939 -6.211 -18.064 1.00 42.00 174 GLU A CA 1
ATOM 1313 C C . GLU A 1 174 ? 25.030 -7.410 -18.363 1.00 42.00 174 GLU A C 1
ATOM 1315 O O . GLU A 1 174 ? 23.854 -7.246 -18.694 1.00 42.00 174 GLU A O 1
ATOM 1320 N N . SER A 1 175 ? 25.562 -8.623 -18.206 1.00 39.28 175 SER A N 1
ATOM 1321 C CA . SER A 1 175 ? 24.789 -9.867 -18.162 1.00 39.28 175 SER A CA 1
ATOM 1322 C C . SER A 1 175 ? 24.315 -10.125 -16.725 1.00 39.28 175 SER A C 1
ATOM 1324 O O . SER A 1 175 ? 25.032 -10.717 -15.919 1.00 39.28 175 SER A O 1
ATOM 1326 N N . GLY A 1 176 ? 23.128 -9.626 -16.382 1.00 35.75 176 GLY A N 1
ATOM 1327 C CA . GLY A 1 176 ? 22.483 -9.852 -15.083 1.00 35.75 176 GLY A CA 1
ATOM 1328 C C . GLY A 1 176 ? 21.532 -11.058 -15.076 1.00 35.75 176 GLY A C 1
ATOM 1329 O O . GLY A 1 176 ? 20.922 -11.381 -16.090 1.00 35.75 176 GLY A O 1
ATOM 1330 N N . TRP A 1 177 ? 21.362 -11.678 -13.903 1.00 31.23 177 TRP A N 1
ATOM 1331 C CA . TRP A 1 177 ? 20.675 -12.959 -13.627 1.00 31.23 177 TRP A CA 1
ATOM 1332 C C . TRP A 1 177 ? 19.172 -13.064 -13.984 1.00 31.23 177 TRP A C 1
ATOM 1334 O O . TRP A 1 177 ? 18.580 -14.124 -13.807 1.00 31.23 177 TRP A O 1
ATOM 1344 N N . PHE A 1 178 ? 18.558 -12.011 -14.530 1.00 37.28 178 PHE A N 1
ATOM 1345 C CA . PHE A 1 178 ? 17.210 -12.049 -15.120 1.00 37.28 178 PHE A CA 1
ATOM 1346 C C . PHE A 1 178 ? 17.206 -11.601 -16.587 1.00 37.28 178 PHE A C 1
ATOM 1348 O O . PHE A 1 178 ? 16.220 -11.048 -17.071 1.00 37.28 178 PHE A O 1
ATOM 1355 N N . ALA A 1 179 ? 18.294 -11.873 -17.315 1.00 36.44 179 ALA A N 1
ATOM 1356 C CA . ALA A 1 179 ? 18.350 -11.876 -18.776 1.00 36.44 179 ALA A CA 1
ATOM 1357 C C . ALA A 1 179 ? 17.480 -13.012 -19.364 1.00 36.44 179 ALA A C 1
ATOM 1359 O O . ALA A 1 179 ? 17.936 -13.847 -20.136 1.00 36.44 179 ALA A O 1
ATOM 1360 N N . GLY A 1 180 ? 16.207 -13.070 -18.970 1.00 32.06 180 GLY A N 1
ATOM 1361 C CA . GLY A 1 180 ? 15.168 -13.798 -19.683 1.00 32.06 180 GLY A CA 1
ATOM 1362 C C . GLY A 1 180 ? 14.781 -12.970 -20.899 1.00 32.06 180 GLY A C 1
ATOM 1363 O O . GLY A 1 180 ? 13.840 -12.185 -20.847 1.00 32.06 180 GLY A O 1
ATOM 1364 N N . GLY A 1 181 ? 15.592 -13.088 -21.943 1.00 29.42 181 GLY A N 1
ATOM 1365 C CA . GLY A 1 181 ? 15.513 -12.301 -23.164 1.00 29.42 181 GLY A CA 1
ATOM 1366 C C . GLY A 1 181 ? 16.915 -12.100 -23.707 1.00 29.42 181 GLY A C 1
ATOM 1367 O O . GLY A 1 181 ? 17.464 -11.003 -23.646 1.00 29.42 181 GLY A O 1
ATOM 1368 N N . GLU A 1 182 ? 17.523 -13.190 -24.168 1.00 39.56 182 GLU A N 1
ATOM 1369 C CA . GLU A 1 182 ? 18.710 -13.117 -25.003 1.00 39.56 182 GLU A CA 1
ATOM 1370 C C . GLU A 1 182 ? 18.481 -12.101 -26.126 1.00 39.56 182 GLU A C 1
ATOM 1372 O O . GLU A 1 182 ? 17.481 -12.127 -26.842 1.00 39.56 182 GLU A O 1
ATOM 1377 N N . SER A 1 183 ? 19.444 -11.215 -26.327 1.00 32.69 183 SER A N 1
ATOM 1378 C CA . SER A 1 183 ? 19.733 -10.726 -27.669 1.00 32.69 183 SER A CA 1
ATOM 1379 C C . SER A 1 183 ? 21.241 -10.630 -27.797 1.00 32.69 183 SER A C 1
ATOM 1381 O O . SER A 1 183 ? 21.842 -9.557 -27.810 1.00 32.69 183 SER A O 1
ATOM 1383 N N . ALA A 1 184 ? 21.874 -11.798 -27.868 1.00 38.75 184 ALA A N 1
ATOM 1384 C CA . ALA A 1 184 ? 23.056 -11.892 -28.694 1.00 38.75 184 ALA A CA 1
ATOM 1385 C C . ALA A 1 184 ? 22.596 -11.684 -30.143 1.00 38.75 184 ALA A C 1
ATOM 1387 O O . ALA A 1 184 ? 21.989 -12.560 -30.746 1.00 38.75 184 ALA A O 1
ATOM 1388 N N . SER A 1 185 ? 22.879 -10.519 -30.708 1.00 28.56 185 SER A N 1
ATOM 1389 C CA . SER A 1 185 ? 23.165 -10.446 -32.133 1.00 28.56 185 SER A CA 1
ATOM 1390 C C . SER A 1 185 ? 24.289 -9.444 -32.354 1.00 28.56 185 SER A C 1
ATOM 1392 O O . SER A 1 185 ? 24.266 -8.290 -31.923 1.00 28.56 185 SER A O 1
ATOM 1394 N N . ILE A 1 186 ? 25.358 -9.969 -32.940 1.00 43.50 186 ILE A N 1
ATOM 1395 C CA . ILE A 1 186 ? 26.315 -9.198 -33.712 1.00 43.50 186 ILE A CA 1
ATOM 1396 C C . ILE A 1 186 ? 25.608 -8.970 -35.049 1.00 43.50 186 ILE A C 1
ATOM 1398 O O . ILE A 1 186 ? 25.354 -9.940 -35.758 1.00 43.50 186 ILE A O 1
ATOM 1402 N N . SER A 1 187 ? 25.282 -7.727 -35.394 1.00 30.88 187 SER A N 1
ATOM 1403 C CA . SER A 1 187 ? 25.022 -7.352 -36.784 1.00 30.88 187 SER A CA 1
ATOM 1404 C C . SER A 1 187 ? 26.140 -6.426 -37.243 1.00 30.88 187 SER A C 1
ATOM 1406 O O . SER A 1 187 ? 26.188 -5.229 -36.965 1.00 30.88 187 SER A O 1
ATOM 1408 N N . SER A 1 188 ? 27.112 -7.018 -37.930 1.00 40.88 188 SER A N 1
ATOM 1409 C CA . SER A 1 188 ? 27.954 -6.273 -38.851 1.00 40.88 188 SER A CA 1
ATOM 1410 C C . SER A 1 188 ? 27.076 -5.850 -40.031 1.00 40.88 188 SER A C 1
ATOM 1412 O O . SER A 1 188 ? 26.731 -6.683 -40.866 1.00 40.88 188 SER A O 1
ATOM 1414 N N . GLY A 1 189 ? 26.725 -4.569 -40.092 1.00 36.31 189 GLY A N 1
ATOM 1415 C CA . GLY A 1 189 ? 26.103 -3.956 -41.264 1.00 36.31 189 GLY A CA 1
ATOM 1416 C C . GLY A 1 189 ? 24.629 -3.595 -41.087 1.00 36.31 189 GLY A C 1
ATOM 1417 O O . GLY A 1 189 ? 23.806 -4.452 -40.790 1.00 36.31 189 GLY A O 1
ATOM 1418 N N . GLY A 1 190 ? 24.333 -2.320 -41.353 1.00 45.59 190 GLY A N 1
ATOM 1419 C CA . GLY A 1 190 ? 22.990 -1.805 -41.622 1.00 45.59 190 GLY A CA 1
ATOM 1420 C C . GLY A 1 190 ? 22.143 -1.494 -40.386 1.00 45.59 190 GLY A C 1
ATOM 1421 O O . GLY A 1 190 ? 21.965 -2.335 -39.520 1.00 45.59 190 GLY A O 1
ATOM 1422 N N . ASP A 1 191 ? 21.581 -0.285 -40.367 1.00 45.25 191 ASP A N 1
ATOM 1423 C CA . ASP A 1 191 ? 20.396 0.121 -39.596 1.00 45.25 191 ASP A CA 1
ATOM 1424 C C . ASP A 1 191 ? 20.564 0.457 -38.098 1.00 45.25 191 ASP A C 1
ATOM 1426 O O . ASP A 1 191 ? 20.132 -0.230 -37.179 1.00 45.25 191 ASP A O 1
ATOM 1430 N N . GLY A 1 192 ? 21.174 1.631 -37.893 1.00 53.69 192 GLY A N 1
ATOM 1431 C CA . GLY A 1 192 ? 20.619 2.754 -37.123 1.00 53.69 192 GLY A CA 1
ATOM 1432 C C . GLY A 1 192 ? 20.054 2.490 -35.724 1.00 53.69 192 GLY A C 1
ATOM 1433 O O . GLY A 1 192 ? 18.866 2.226 -35.557 1.00 53.69 192 GLY A O 1
ATOM 1434 N N . VAL A 1 193 ? 20.864 2.753 -34.694 1.00 54.97 193 VAL A N 1
ATOM 1435 C CA . VAL A 1 193 ? 20.350 3.088 -33.354 1.00 54.97 193 VAL A CA 1
ATOM 1436 C C . VAL A 1 193 ? 19.383 4.269 -33.491 1.00 54.97 193 VAL A C 1
ATOM 1438 O O . VAL A 1 193 ? 19.784 5.355 -33.905 1.00 54.97 193 VAL A O 1
ATOM 1441 N N . THR A 1 194 ? 18.111 4.064 -33.153 1.00 59.41 194 THR A N 1
ATOM 1442 C CA . THR A 1 194 ? 17.049 5.069 -33.334 1.00 59.41 194 THR A CA 1
ATOM 1443 C C . THR A 1 194 ? 16.848 5.973 -32.116 1.00 59.41 194 THR A C 1
ATOM 1445 O O . THR A 1 194 ? 16.198 7.008 -32.227 1.00 59.41 194 THR A O 1
ATOM 1448 N N . GLY A 1 195 ? 17.415 5.623 -30.956 1.00 59.88 195 GLY A N 1
ATOM 1449 C CA . GLY A 1 195 ? 17.348 6.451 -29.750 1.00 59.88 195 GLY A CA 1
ATOM 1450 C C . GLY A 1 195 ? 17.982 5.800 -28.521 1.00 59.88 195 GLY A C 1
ATOM 1451 O O . GLY A 1 195 ? 18.080 4.571 -28.446 1.00 59.88 195 GLY A O 1
ATOM 1452 N N . SER A 1 196 ? 18.386 6.638 -27.562 1.00 64.19 196 SER A N 1
ATOM 1453 C CA . SER A 1 196 ? 18.938 6.256 -26.256 1.00 64.19 196 SER A CA 1
ATOM 1454 C C . SER A 1 196 ? 18.106 6.884 -25.138 1.00 64.19 196 SER A C 1
ATOM 1456 O O . SER A 1 196 ? 17.749 8.060 -25.218 1.00 64.19 196 SER A O 1
ATOM 1458 N N . ILE A 1 197 ? 17.779 6.094 -24.114 1.00 64.00 197 ILE A N 1
ATOM 1459 C CA . ILE A 1 197 ? 17.051 6.540 -22.921 1.00 64.00 197 ILE A CA 1
ATOM 1460 C C . ILE A 1 197 ? 17.854 6.121 -21.696 1.00 64.00 197 ILE A C 1
ATOM 1462 O O . ILE A 1 197 ? 18.213 4.952 -21.554 1.00 64.00 197 ILE A O 1
ATOM 1466 N N . CYS A 1 198 ? 18.110 7.063 -20.794 1.00 65.62 198 CYS A N 1
ATOM 1467 C CA . CYS A 1 198 ? 18.807 6.806 -19.541 1.00 65.62 198 CYS A CA 1
ATOM 1468 C C . CYS A 1 198 ? 17.911 7.155 -18.356 1.00 65.62 198 CYS A C 1
ATOM 1470 O O . CYS A 1 198 ? 17.190 8.150 -18.384 1.00 65.62 198 CYS A O 1
ATOM 1472 N N . THR A 1 199 ? 17.986 6.346 -17.302 1.00 65.31 199 THR A N 1
ATOM 1473 C CA . THR A 1 199 ? 17.428 6.685 -15.991 1.00 65.31 199 THR A CA 1
ATOM 1474 C C . THR A 1 199 ? 18.537 6.936 -14.996 1.00 65.31 199 THR A C 1
ATOM 1476 O O . THR A 1 199 ? 19.562 6.253 -15.025 1.00 65.31 199 THR A O 1
ATOM 1479 N N . SER A 1 200 ? 18.310 7.900 -14.110 1.00 56.22 200 SER A N 1
ATOM 1480 C CA . SER A 1 200 ? 19.179 8.149 -12.964 1.00 56.22 200 SER A CA 1
ATOM 1481 C C . SER A 1 200 ? 19.049 7.070 -11.891 1.00 56.22 200 SER A C 1
ATOM 1483 O O . SER A 1 200 ? 19.953 6.930 -11.079 1.00 56.22 200 SER A O 1
ATOM 1485 N N . ASP A 1 201 ? 17.934 6.333 -11.872 1.00 61.22 201 ASP A N 1
ATOM 1486 C CA . ASP A 1 201 ? 17.655 5.336 -10.840 1.00 61.22 201 ASP A CA 1
ATOM 1487 C C . ASP A 1 201 ? 16.631 4.286 -11.308 1.00 61.22 201 ASP A C 1
ATOM 1489 O O . ASP A 1 201 ? 15.804 4.543 -12.195 1.00 61.22 201 ASP A O 1
ATOM 1493 N N . ARG A 1 202 ? 16.666 3.094 -10.714 1.00 65.81 202 ARG A N 1
ATOM 1494 C CA . ARG A 1 202 ? 15.683 2.041 -10.929 1.00 65.81 202 ARG A CA 1
ATOM 1495 C C . ARG A 1 202 ? 15.524 1.182 -9.677 1.00 65.81 202 ARG A C 1
ATOM 1497 O O . ARG A 1 202 ? 16.468 0.545 -9.238 1.00 65.81 202 ARG A O 1
ATOM 1504 N N . VAL A 1 203 ? 14.270 0.992 -9.267 1.00 69.31 203 VAL A N 1
ATOM 1505 C CA . VAL A 1 203 ? 13.912 -0.085 -8.340 1.00 69.31 203 VAL A CA 1
ATOM 1506 C C . VAL A 1 203 ? 14.189 -1.450 -8.971 1.00 69.31 203 VAL A C 1
ATOM 1508 O O . VAL A 1 203 ? 13.625 -1.801 -10.020 1.00 69.31 203 VAL A O 1
ATOM 1511 N N . THR A 1 204 ? 15.003 -2.253 -8.297 1.00 73.12 204 THR A N 1
ATOM 1512 C CA . THR A 1 204 ? 15.303 -3.621 -8.718 1.00 73.12 204 THR A CA 1
ATOM 1513 C C . THR A 1 204 ? 14.193 -4.601 -8.300 1.00 73.12 204 THR A C 1
ATOM 1515 O O . THR A 1 204 ? 13.499 -4.396 -7.299 1.00 73.12 204 THR A O 1
ATOM 1518 N N . PRO A 1 205 ? 14.012 -5.726 -9.021 1.00 74.06 205 PRO A N 1
ATOM 1519 C CA . PRO A 1 205 ? 13.116 -6.801 -8.591 1.00 74.06 205 PRO A CA 1
ATOM 1520 C C . PRO A 1 205 ? 13.381 -7.285 -7.161 1.00 74.06 205 PRO A C 1
ATOM 1522 O O . PRO A 1 205 ? 12.439 -7.600 -6.438 1.00 74.06 205 PRO A O 1
ATOM 1525 N N . LEU A 1 206 ? 14.654 -7.326 -6.751 1.00 80.19 206 LEU A N 1
AT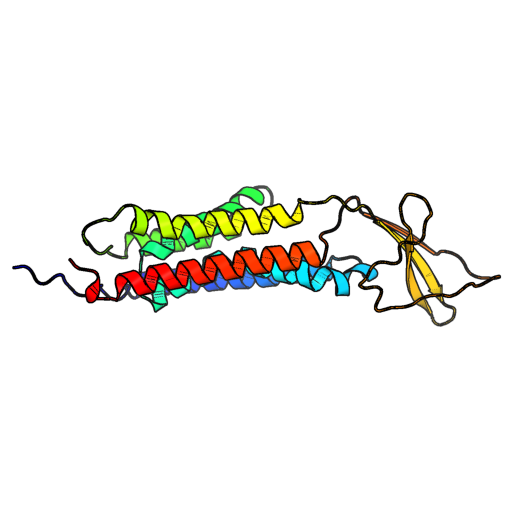OM 1526 C CA . LEU A 1 206 ? 15.062 -7.757 -5.417 1.00 80.19 206 LEU A CA 1
ATOM 1527 C C . LEU A 1 206 ? 14.548 -6.799 -4.338 1.00 80.19 206 LEU A C 1
ATOM 1529 O O . LEU A 1 206 ? 13.974 -7.253 -3.354 1.00 80.19 206 LEU A O 1
ATOM 1533 N N . GLU A 1 207 ? 14.682 -5.490 -4.542 1.00 80.44 207 GLU A N 1
ATOM 1534 C CA . GLU A 1 207 ? 14.130 -4.479 -3.630 1.00 80.44 207 GLU A CA 1
ATOM 1535 C C . GLU A 1 207 ? 12.608 -4.587 -3.530 1.00 80.44 207 GLU A C 1
ATOM 1537 O O . GLU A 1 207 ? 12.060 -4.550 -2.428 1.00 80.44 207 GLU A O 1
ATOM 1542 N N . GLY A 1 208 ? 11.931 -4.828 -4.659 1.00 81.75 208 GLY A N 1
ATOM 1543 C CA . GLY A 1 208 ? 10.497 -5.121 -4.676 1.00 81.75 208 GLY A CA 1
ATOM 1544 C C . GLY A 1 208 ? 10.135 -6.361 -3.847 1.00 81.75 208 GLY A C 1
ATOM 1545 O O . GLY A 1 208 ? 9.184 -6.330 -3.068 1.00 81.75 208 GLY A O 1
ATOM 1546 N N . LEU A 1 209 ? 10.909 -7.445 -3.950 1.00 84.56 209 LEU A N 1
ATOM 1547 C CA . LEU A 1 209 ? 10.691 -8.662 -3.158 1.00 84.56 209 LEU A CA 1
ATOM 1548 C C . LEU A 1 209 ? 10.934 -8.441 -1.658 1.00 84.56 209 LEU A C 1
ATOM 1550 O O . LEU A 1 209 ? 10.159 -8.934 -0.836 1.00 84.56 209 LEU A O 1
ATOM 1554 N N . ILE A 1 210 ? 11.969 -7.683 -1.289 1.00 85.06 210 ILE A N 1
ATOM 1555 C CA . ILE A 1 210 ? 12.246 -7.338 0.112 1.00 85.06 210 ILE A CA 1
ATOM 1556 C C . ILE A 1 210 ? 11.100 -6.484 0.677 1.00 85.06 210 ILE A C 1
ATOM 1558 O O . ILE A 1 210 ? 10.606 -6.768 1.771 1.00 85.06 210 ILE A O 1
ATOM 1562 N N . ALA A 1 211 ? 10.614 -5.498 -0.085 1.00 83.81 211 ALA A N 1
ATOM 1563 C CA . ALA A 1 211 ? 9.461 -4.682 0.290 1.00 83.81 211 ALA A CA 1
ATOM 1564 C C . ALA A 1 211 ? 8.205 -5.538 0.528 1.00 83.81 211 ALA A C 1
ATOM 1566 O O . ALA A 1 211 ? 7.530 -5.381 1.549 1.00 83.81 211 ALA A O 1
ATOM 1567 N N . LEU A 1 212 ? 7.920 -6.501 -0.360 1.00 85.75 212 LEU A N 1
ATOM 1568 C CA . LEU A 1 212 ? 6.824 -7.463 -0.179 1.00 85.75 212 LEU A CA 1
ATOM 1569 C C . LEU A 1 212 ? 6.986 -8.294 1.103 1.00 85.75 212 LEU A C 1
ATOM 1571 O O . LEU A 1 212 ? 6.000 -8.540 1.799 1.00 85.75 212 LEU A O 1
ATOM 1575 N N . GLY A 1 213 ? 8.215 -8.673 1.461 1.00 86.69 213 GLY A N 1
ATOM 1576 C CA . GLY A 1 213 ? 8.516 -9.342 2.729 1.00 86.69 213 GLY A CA 1
ATOM 1577 C C . GLY A 1 213 ? 8.149 -8.498 3.955 1.00 86.69 213 GLY A C 1
ATOM 1578 O O . GLY A 1 213 ? 7.512 -8.999 4.886 1.00 86.69 213 GLY A O 1
ATOM 1579 N N . PHE A 1 214 ? 8.478 -7.203 3.946 1.00 88.88 214 PHE A N 1
ATOM 1580 C CA . PHE A 1 214 ? 8.085 -6.277 5.014 1.00 88.88 214 PHE A CA 1
ATOM 1581 C C . PHE A 1 214 ? 6.564 -6.089 5.102 1.00 88.88 214 PHE A C 1
ATOM 1583 O O . PHE A 1 214 ? 6.016 -6.082 6.209 1.00 88.88 214 PHE A O 1
ATOM 1590 N N . ILE A 1 215 ? 5.874 -6.003 3.960 1.00 86.25 215 ILE A N 1
ATOM 1591 C CA . ILE A 1 215 ? 4.405 -5.921 3.893 1.00 86.25 215 ILE A CA 1
ATOM 1592 C C . ILE A 1 215 ? 3.769 -7.170 4.517 1.00 86.25 215 ILE A C 1
ATOM 1594 O O . ILE A 1 215 ? 2.924 -7.054 5.407 1.00 86.25 215 ILE A O 1
ATOM 1598 N N . ALA A 1 216 ? 4.225 -8.364 4.128 1.00 87.25 216 ALA A N 1
ATOM 1599 C CA . ALA A 1 216 ? 3.750 -9.622 4.703 1.00 87.25 216 ALA A CA 1
ATOM 1600 C C . ALA A 1 216 ? 4.014 -9.697 6.220 1.00 87.25 216 ALA A C 1
ATOM 1602 O O . ALA A 1 216 ? 3.167 -10.156 6.991 1.00 87.25 216 ALA A O 1
ATOM 1603 N N . GLY A 1 217 ? 5.16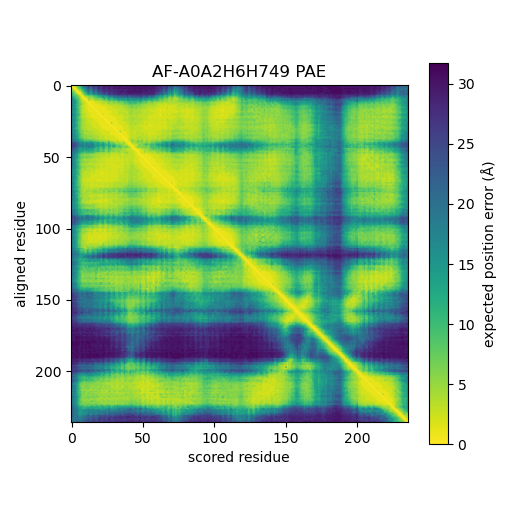5 -9.190 6.674 1.00 87.00 217 GLY A N 1
ATOM 1604 C CA . GLY A 1 217 ? 5.479 -9.048 8.094 1.00 87.00 217 GLY A CA 1
ATOM 1605 C C . GLY A 1 217 ? 4.486 -8.146 8.834 1.00 87.00 217 GLY A C 1
ATOM 1606 O O . GLY A 1 217 ? 4.028 -8.499 9.923 1.00 87.00 217 GLY A O 1
ATOM 1607 N N . ALA A 1 218 ? 4.101 -7.014 8.242 1.00 85.69 218 ALA A N 1
ATOM 1608 C CA . ALA A 1 218 ? 3.142 -6.084 8.835 1.00 85.69 218 ALA A CA 1
ATOM 1609 C C . ALA A 1 218 ? 1.750 -6.720 8.990 1.00 85.69 218 ALA A C 1
ATOM 1611 O O . ALA A 1 218 ? 1.122 -6.591 10.046 1.00 85.69 218 ALA A O 1
ATOM 1612 N N . GLU A 1 219 ? 1.298 -7.481 7.990 1.00 84.12 219 GLU A N 1
ATOM 1613 C CA . GLU A 1 219 ? 0.061 -8.264 8.076 1.00 84.12 219 GLU A CA 1
ATOM 1614 C C . GLU A 1 219 ? 0.138 -9.344 9.161 1.00 84.12 219 GLU A C 1
ATOM 1616 O O . GLU A 1 219 ? -0.793 -9.501 9.958 1.00 84.12 219 GLU A O 1
ATOM 1621 N N . ALA A 1 220 ? 1.264 -10.058 9.254 1.00 86.69 220 ALA A N 1
ATOM 1622 C CA . ALA A 1 220 ? 1.481 -11.066 10.286 1.00 86.69 220 ALA A CA 1
ATOM 1623 C C . ALA A 1 220 ? 1.429 -10.460 11.700 1.00 86.69 220 ALA A C 1
ATOM 1625 O O . ALA A 1 220 ? 0.830 -11.051 12.608 1.00 86.69 220 ALA A O 1
ATOM 1626 N N . VAL A 1 221 ? 1.988 -9.260 11.898 1.00 85.12 221 VAL A N 1
ATOM 1627 C CA . VAL A 1 221 ? 1.876 -8.550 13.180 1.00 85.12 221 VAL A CA 1
ATOM 1628 C C . VAL A 1 221 ? 0.433 -8.133 13.459 1.00 85.12 221 VAL A C 1
ATOM 1630 O O . VAL A 1 221 ? -0.059 -8.377 14.564 1.00 85.12 221 VAL A O 1
ATOM 1633 N N . ALA A 1 222 ? -0.275 -7.585 12.469 1.00 82.75 222 ALA A N 1
ATOM 1634 C CA . ALA A 1 222 ? -1.683 -7.218 12.608 1.00 82.75 222 ALA A CA 1
ATOM 1635 C C . ALA A 1 222 ? -2.576 -8.435 12.931 1.00 82.75 222 ALA A C 1
ATOM 1637 O O . ALA A 1 222 ? -3.548 -8.338 13.679 1.00 82.75 222 ALA A O 1
ATOM 1638 N N . LEU A 1 223 ? -2.233 -9.623 12.428 1.00 83.88 223 LEU A N 1
ATOM 1639 C CA . LEU A 1 223 ? -2.899 -10.870 12.806 1.00 83.88 223 LEU A CA 1
ATOM 1640 C C . LEU A 1 223 ? -2.569 -11.282 14.247 1.00 83.88 223 LEU A C 1
ATOM 1642 O O . LEU A 1 223 ? -3.457 -11.726 14.981 1.00 83.88 223 LEU A O 1
ATOM 1646 N N . ARG A 1 224 ? -1.315 -11.127 14.679 1.00 82.19 224 ARG A N 1
ATOM 1647 C CA . ARG A 1 224 ? -0.864 -11.518 16.022 1.00 82.19 224 ARG A CA 1
ATOM 1648 C C . ARG A 1 224 ? -1.472 -10.655 17.127 1.00 82.19 224 ARG A C 1
ATOM 1650 O O . ARG A 1 224 ? -1.853 -11.201 18.163 1.00 82.19 224 ARG A O 1
ATOM 1657 N N . THR A 1 225 ? -1.605 -9.347 16.908 1.00 73.38 225 THR A N 1
ATOM 1658 C CA . THR A 1 225 ? -2.254 -8.426 17.861 1.00 73.38 225 THR A CA 1
ATOM 1659 C C . THR A 1 225 ? -3.689 -8.860 18.160 1.00 73.38 225 THR A C 1
ATOM 1661 O O . THR A 1 225 ? -4.088 -8.908 19.322 1.00 73.38 225 THR A O 1
ATOM 1664 N N . THR A 1 226 ? -4.429 -9.291 17.134 1.00 67.50 226 THR A N 1
ATOM 1665 C CA . THR A 1 226 ? -5.836 -9.695 17.282 1.00 67.50 226 THR A CA 1
ATOM 1666 C C . THR A 1 226 ? -6.019 -11.037 17.993 1.00 67.50 226 THR A C 1
ATOM 1668 O O . THR A 1 226 ? -6.972 -11.187 18.753 1.00 67.50 226 THR A O 1
ATOM 1671 N N . ARG A 1 227 ? -5.101 -12.005 17.820 1.00 64.69 227 ARG A N 1
ATOM 1672 C CA . ARG A 1 227 ? -5.155 -13.296 18.543 1.00 64.69 227 ARG A CA 1
ATOM 1673 C C . ARG A 1 227 ? -4.966 -13.123 20.050 1.00 64.69 227 ARG A C 1
ATOM 1675 O O . ARG A 1 227 ? -5.673 -13.755 20.828 1.00 6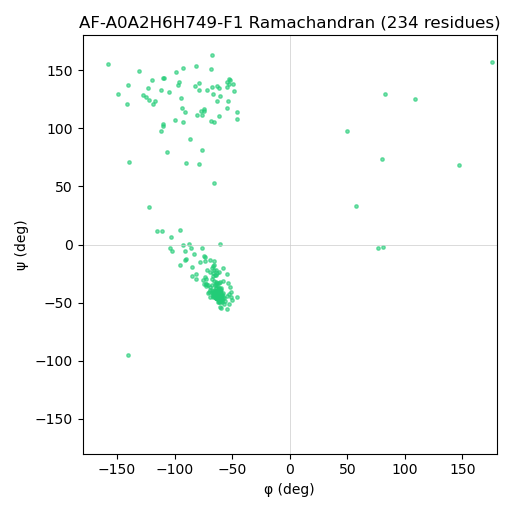4.69 227 ARG A O 1
ATOM 1682 N N . ALA A 1 228 ? -4.057 -12.237 20.460 1.00 56.22 228 ALA A N 1
ATOM 1683 C CA . ALA A 1 228 ? -3.774 -11.979 21.872 1.00 56.22 228 ALA A CA 1
ATOM 1684 C C . ALA A 1 228 ? -4.943 -11.312 22.623 1.00 56.22 228 ALA A C 1
ATOM 1686 O O . ALA A 1 228 ? -4.979 -11.369 23.849 1.00 56.22 228 ALA A O 1
ATOM 1687 N N . ALA A 1 229 ? -5.883 -10.679 21.911 1.00 53.00 229 ALA A N 1
ATOM 1688 C CA . ALA A 1 229 ? -7.074 -10.058 22.493 1.00 53.00 229 ALA A CA 1
ATOM 1689 C C . ALA A 1 229 ? -8.237 -11.047 22.707 1.00 53.00 229 ALA A C 1
ATOM 1691 O O . ALA A 1 229 ? -9.136 -10.767 23.495 1.00 53.00 229 ALA A O 1
ATOM 1692 N N . THR A 1 230 ? -8.226 -12.194 22.018 1.00 52.75 230 THR A N 1
ATOM 1693 C CA . THR A 1 230 ? -9.301 -13.202 22.063 1.00 52.75 230 THR A CA 1
ATOM 1694 C C . THR A 1 230 ? -8.993 -14.420 22.932 1.00 52.75 230 THR A C 1
ATOM 1696 O O . THR A 1 230 ? -9.870 -15.263 23.084 1.00 52.75 230 THR A O 1
ATOM 1699 N N . ASP A 1 231 ? -7.778 -14.540 23.476 1.00 48.00 231 ASP A N 1
ATOM 1700 C CA . ASP A 1 231 ? -7.359 -15.715 24.243 1.00 48.00 231 ASP A CA 1
ATOM 1701 C C . ASP A 1 231 ? -7.614 -15.525 25.756 1.00 48.00 231 ASP A C 1
ATOM 1703 O O . ASP A 1 231 ? -6.884 -14.764 26.409 1.00 48.00 231 ASP A O 1
ATOM 1707 N N . PRO A 1 232 ? -8.640 -16.184 26.336 1.00 48.16 232 PRO A N 1
ATOM 1708 C CA . PRO A 1 232 ? -8.982 -16.049 27.752 1.00 48.16 232 PRO A CA 1
ATOM 1709 C C . PRO A 1 232 ? -7.898 -16.600 28.691 1.00 48.16 232 PRO A C 1
ATOM 1711 O O . PRO A 1 232 ? -7.914 -16.279 29.874 1.00 48.16 232 PRO A O 1
ATOM 1714 N N . SER A 1 233 ? -6.932 -17.372 28.180 1.00 49.44 233 SER A N 1
ATOM 1715 C CA . SER A 1 233 ? -5.831 -17.952 28.964 1.00 49.44 233 SER A CA 1
ATOM 1716 C C . SER A 1 233 ? -4.740 -16.951 29.374 1.00 49.44 233 SER A C 1
ATOM 1718 O O . SER A 1 233 ? -3.886 -17.271 30.194 1.00 49.44 233 SER A O 1
ATOM 1720 N N . THR A 1 234 ? -4.761 -15.729 28.829 1.00 44.72 234 THR A N 1
ATOM 1721 C CA . THR A 1 234 ? -3.769 -14.676 29.135 1.00 44.72 234 THR A CA 1
ATOM 1722 C C . THR A 1 234 ? -4.282 -13.596 30.089 1.00 44.72 234 THR A C 1
ATOM 1724 O O . THR A 1 234 ? -3.602 -12.592 30.305 1.00 44.72 234 THR A O 1
ATOM 1727 N N . ALA A 1 235 ? -5.482 -13.780 30.642 1.00 40.28 235 ALA A N 1
ATOM 1728 C CA . ALA A 1 235 ? -6.018 -12.963 31.722 1.00 40.28 235 ALA A CA 1
ATOM 1729 C C . ALA A 1 235 ? -5.620 -13.583 33.073 1.00 40.28 235 ALA A C 1
ATOM 1731 O O . ALA A 1 235 ? -6.463 -14.147 33.766 1.00 40.28 235 ALA A O 1
ATOM 1732 N N . CYS A 1 236 ? -4.330 -13.514 33.401 1.00 38.34 236 CYS A N 1
ATOM 1733 C CA . CYS A 1 236 ? -3.843 -13.698 34.768 1.00 38.34 236 CYS A CA 1
ATOM 1734 C C . CYS A 1 236 ? -3.643 -12.323 35.407 1.00 38.34 236 CYS A C 1
ATOM 1736 O O . CYS A 1 236 ? -3.063 -11.447 34.720 1.00 38.34 236 CYS A O 1
#

Mean predicted aligned error: 12.34 Å

Secondary 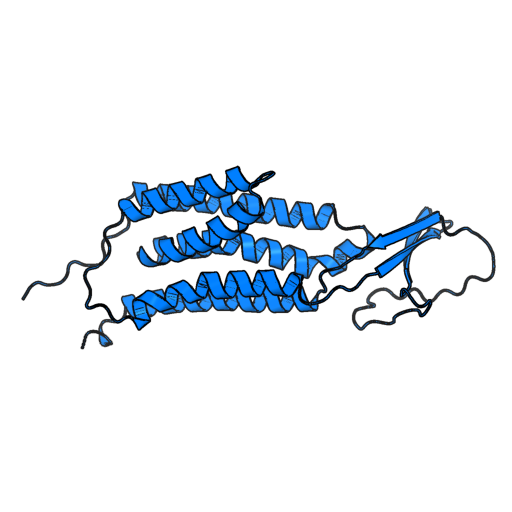structure (DSSP, 8-state):
---PPP-PPPPHHHHHHHHHHHHHHHHHHHHHHHHHHHTS-GGGTTTTHHHHHHHHHHHHHHHHHHHHHHHHT-GGGHHHHHHHHHHHHHHTTTTTTHHHHHHHHHHHHHHHHSPPP-----HHHHHGGGHHHHHHHHHHHGGGS----EEEEEEE-TTSPEEEEEE-TTS-----TT--S-------S---EEEEEEES----HHHHHHHHHHHHHHHHHHHHHHHHHH-GGG--

=== Feature glossary ===
Key to the feature types in this record:

pLDDT. pLDDT is the predicted lDDT-Cα score: AlphaFold's confidence that the local environment of each residue (all inter-atomic distances within 15 Å) is correctly placed. It is a per-residue number between 0 and 100, with higher meaning more reliable.

Radius of gyration, Cα contacts, bounding box. The geometric summary reports three shape descriptors. Rg (radius of gyration) measures how spread out the Cα atoms are about their centre of mass; compact globular proteins have small Rg, elongated or unfolded ones large. Cα contacts (<8 Å, |i−j|>4) count long-range residue pairs in spatial proximity — high for tightly packed folds, near zero for rods or random coil. The bounding-box extents give the protein's footprint along x, y, z in Å.

Backbone torsions (φ/ψ). Backbone dihedral angles. Every residue except chain termini has a φ (preceding-C → N → Cα → C) and a ψ (N → Cα → C → next-N). They are reported in degrees following the IUPAC sign convention. Secondary structure is essentially a statement about which (φ, ψ) basin each residue occupies.

Contact-map, Ramachandran, and PAE plots. Plot images: a contact map (which residues are close in 3D, as an N×N binary image), a Ramachandran scatter (backbone torsion angles, revealing secondary-structure composition at a glance), and — for AlphaFold structures — a PAE heatmap (pairwise prediction confidence).

Predicted aligned error. Predicted Aligned Error (PAE) is an AlphaFold confidence matrix: entry (i, j) is the expected error in the position of residue j, in ångströms, when the prediction is superimposed on the true structure at residue i. Low PAE within a block of residues means that block is internally rigid and well-predicted; high PAE between two blocks means their relative placement is uncertain even if each block individually is confident.

Secondary structure (3-state, P-SEA). Three-state secondary structure (P-SEA) collapses the eight DSSP classes into helix (a), strand (b), and coil (c). P-SEA assigns these from Cα geometry alone — distances and angles — without requiring backbone oxygens, so it works on any Cα trace.

Solvent-accessible surface area. Solvent-accessible surface area (SASA) is the area in Å² traced out by the centre of a 1.4 Å probe sphere (a water molecule) rolled over the protein's van der Waals surface (Shrake–Rupley / Lee–Richards construction). Buried residues have near-zero SASA; fully exposed residues can exceed 200 Å². The total SASA scales roughly with the number of surface residues.

Foldseek 3Di. The Foldseek 3Di string encodes local tertiary geometry as a 20-letter alphabet — one character per residue — derived from the relative positions of nearby Cα atoms. Unlike the amino-acid sequence, 3Di is a direct function of the 3D structure, so two proteins with the same fold have similar 3Di strings even at low sequence identity.

B-factor. For experimental (PDB) structures, the B-factor (temperature factor) quantifies the positional spread of each atom in the crystal — a combination of thermal vibration and static disorder — in units of Å². High B-factors mark flexible loops or poorly resolved regions; low B-factors mark the rigid, well-orde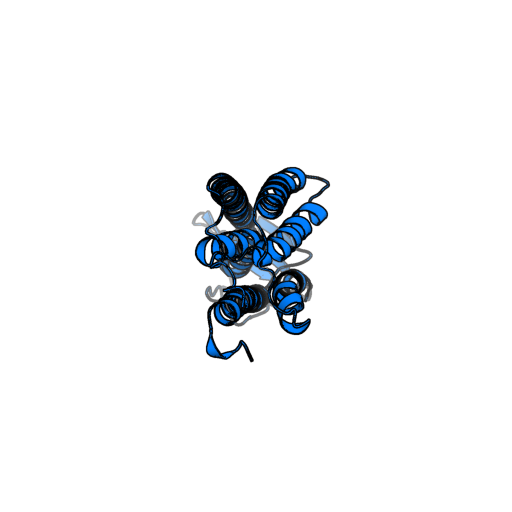red core.

mmCIF coordinates. The mmCIF block holds the 3D Cartesian coordinates of each backbone atom (N, Cα, C, O) in ångströms. mmCIF is the PDB's canonical archive format — a tagged-loop text representation of the atomic model.

InterPro / GO / CATH / organism. Functional annotations link the protein to curated databases. InterPro entries identify conserved domains and families by matching the sequence against member-database signatures (Pfam, PROSITE, CDD, …). Gene Ontology (GO) terms describe molecular function, biological process, and cellular component in a controlled vocabulary. CATH places the structure in a hierarchical fold classification (Class/Architecture/Topology/Homologous-superfamily). The organism is the source species.

Rendered structure images. Structure images are PyMOL renders from six orthogonal camera directions. Cartoon representation draws helices as coils and strands as arrows; sticks shows the backbone as bonds; surface shows the solvent-excluded envelope. Rainbow coloring maps sequence position to hue (blue→red, N→C); chain coloring assigns a distinct color per polypeptide.

Sequence. This is the polypeptide sequence — one letter per residue, N-terminus first. Length ranges from a few dozen residues for small domains to over a thousand for large multi-domain proteins.

Secondary structure (8-state, DSSP). The SS8 string is DSSP's per-residue secondary-structure call. α-helix (H) means an i→i+4 H-bond ladder; β-strand (E) means the residue participates in a β-sheet; 3₁₀ (G) and π (I) are tighter and wider helices; T/S are turns/bends; '-' is loop.

Nearest PDB structures. Structural nearest neighbors (via Foldseek easy-search vs the PDB). Reported per hit: target PDB id, E-value, and alignment TM-score. A TM-score above ~0.5 is the conventional threshold for 'same fold'.